Protein AF-A0A397UUV0-F1 (afdb_monomer)

InterPro domains:
  IPR027417 P-loop containing nucleoside triphosphate hydrolase [G3DSA:3.40.50.300] (153-207)
  IPR027417 P-loop containing nucleoside triphosphate hydrolase [SSF52540] (152-207)
  IPR036187 DNA mismatch repair protein MutS, core domain superfamily [SSF48334] (10-138)
  IPR045076 DNA mismatch repair MutS [PTHR11361] (18-207)

Foldseek 3Di:
DDVVVVVVCCVPPVVVVVVVVVVVVVVVVVCVQFWDVVCVVVVHTFGDCVVDPVSVVLVVVLVVLVVVLVVVLVVVCVVVVHDSVDADADDDPDAWAWPDQDPRHTDTDHPVNVVSVVVNVVSVVVSVVVRVVVVVVSVVVVVLQVPDPDHDDDDDDDDPPPDKDWDDQDFDSVVCPDPPDDTRGDTDTCDPPPPVDDDDDDDDVPPPCPPDPCLVVCVVVVPDPVLSVVVVVLVVVLVVVVVPDPPPVPDDPVVNVVVVVVSCVVCVVVLVPPPVNPDD

Solvent-accessible surface area (backbone atoms only — not comparable to full-atom values): 17092 Å² total; per-residue (Å²): 130,62,65,68,60,51,51,50,47,37,64,71,46,49,50,55,51,47,57,52,47,62,60,44,50,60,53,49,53,49,49,68,66,39,46,28,62,77,44,37,78,72,77,39,86,44,66,33,52,89,69,38,72,65,54,38,55,48,48,53,49,47,56,48,43,52,51,50,45,52,50,52,51,51,51,53,19,61,76,67,73,44,65,80,90,52,92,54,72,69,87,79,75,86,81,48,52,77,75,46,80,53,102,78,31,46,44,64,43,43,75,68,52,51,52,47,51,52,52,42,51,54,51,48,53,51,46,53,52,52,52,55,49,52,53,53,51,53,51,52,54,51,52,53,47,70,70,40,97,60,78,79,77,87,78,87,83,60,62,93,92,75,56,60,51,76,40,73,72,36,71,57,83,79,62,61,72,47,97,86,58,87,69,80,58,42,73,47,70,35,36,75,98,77,38,78,72,84,87,87,84,76,60,94,88,68,78,81,65,94,80,76,82,56,57,62,56,40,59,75,68,67,52,57,68,66,60,54,53,54,48,51,53,51,51,54,50,52,52,48,58,57,72,68,48,83,60,68,90,77,52,54,74,67,60,50,50,54,50,50,51,53,56,47,57,73,45,43,65,59,48,74,66,32,82,87,66,59,83,131

Mean predicted aligned error: 16.43 Å

Nearest PDB structures (foldseek):
  8r7e-assembly2_E  TM=4.573E-01  e=3.943E-11  Homo sapiens
  8r7c-assembly2_E  TM=4.596E-01  e=7.224E-11  Homo sapiens
  2o8b-assembly1_A  TM=6.687E-01  e=6.367E-08  Homo sapiens
  3thw-assembly1_A  TM=4.505E-01  e=2.148E-10  Homo sapiens
  2o8c-assembly1_A  TM=6.728E-01  e=1.317E-07  Homo sapiens

Radius of gyration: 31.01 Å; Cα contacts (8 Å, |Δi|>4): 169; chains: 1; bounding box: 64×70×83 Å

Structure (mmCIF, N/CA/C/O backbone):
data_AF-A0A397UUV0-F1
#
_entry.id   AF-A0A397UUV0-F1
#
loop_
_atom_site.group_PDB
_atom_site.id
_atom_site.type_symbol
_atom_site.label_atom_id
_atom_site.label_alt_id
_atom_site.label_comp_id
_atom_site.label_asym_id
_atom_site.label_entity_id
_atom_site.label_seq_id
_atom_site.pdbx_PDB_ins_code
_atom_site.Cartn_x
_atom_site.Cartn_y
_atom_site.Cartn_z
_atom_site.occupancy
_atom_site.B_iso_or_equiv
_atom_site.auth_seq_id
_atom_site.auth_comp_id
_atom_site.auth_asym_id
_atom_site.auth_atom_id
_atom_site.pdbx_PDB_model_num
ATOM 1 N N . MET A 1 1 ? -10.281 35.831 -41.336 1.00 53.25 1 MET A N 1
ATOM 2 C CA . MET A 1 1 ? -9.543 35.985 -40.068 1.00 53.25 1 MET A CA 1
ATOM 3 C C . MET A 1 1 ? -8.290 35.168 -40.285 1.00 53.25 1 MET A C 1
ATOM 5 O O . MET A 1 1 ? -8.436 34.025 -40.682 1.00 53.25 1 MET A O 1
ATOM 9 N N . ASP A 1 2 ? -7.142 35.834 -40.265 1.00 60.47 2 ASP A N 1
ATOM 10 C CA . ASP A 1 2 ? -5.890 35.442 -40.927 1.00 60.47 2 ASP A CA 1
ATOM 11 C C . ASP A 1 2 ? -5.406 34.054 -40.464 1.00 60.47 2 ASP A C 1
ATOM 13 O O . ASP A 1 2 ? -5.103 33.880 -39.283 1.00 60.47 2 ASP A O 1
ATOM 17 N N . ASP A 1 3 ? -5.377 33.065 -41.365 1.00 73.38 3 ASP A N 1
ATOM 18 C CA . ASP A 1 3 ? -4.950 31.690 -41.047 1.00 73.38 3 ASP A CA 1
ATOM 19 C C . ASP A 1 3 ? -3.506 31.669 -40.506 1.00 73.38 3 ASP A C 1
ATOM 21 O O . ASP A 1 3 ? -3.183 30.909 -39.603 1.00 73.38 3 ASP A O 1
ATOM 25 N N . THR A 1 4 ? -2.686 32.637 -40.920 1.00 79.69 4 THR A N 1
ATOM 26 C CA . THR A 1 4 ? -1.330 32.887 -40.409 1.00 79.69 4 THR A CA 1
ATOM 27 C C . THR A 1 4 ? -1.281 33.256 -38.922 1.00 79.69 4 THR A C 1
ATOM 29 O O . THR A 1 4 ? -0.366 32.844 -38.216 1.00 79.69 4 THR A O 1
ATOM 32 N N . LEU A 1 5 ? -2.255 34.020 -38.413 1.00 80.25 5 LEU A N 1
ATOM 33 C CA . LEU A 1 5 ? -2.356 34.363 -36.987 1.00 80.25 5 LEU A CA 1
ATOM 34 C C . LEU A 1 5 ? -2.791 33.155 -36.158 1.00 80.25 5 LEU A C 1
ATOM 36 O O . LEU A 1 5 ? -2.342 33.005 -35.022 1.00 80.25 5 LEU A O 1
ATOM 40 N N . ARG A 1 6 ? -3.656 32.302 -36.718 1.00 81.06 6 ARG A N 1
ATOM 41 C CA . ARG A 1 6 ? -4.044 31.037 -36.088 1.00 81.06 6 ARG A CA 1
ATOM 42 C C . ARG A 1 6 ? -2.836 30.110 -35.976 1.00 81.06 6 ARG A C 1
ATOM 44 O O . ARG A 1 6 ? -2.579 29.642 -34.872 1.00 81.06 6 ARG A O 1
ATOM 51 N N . ASP A 1 7 ? -2.088 29.927 -37.060 1.00 85.19 7 ASP A N 1
ATOM 52 C CA . ASP A 1 7 ? -0.901 29.066 -37.087 1.00 85.19 7 ASP A CA 1
ATOM 53 C C . ASP A 1 7 ? 0.161 29.550 -36.086 1.00 85.19 7 ASP A C 1
ATOM 55 O O . ASP A 1 7 ? 0.712 28.761 -35.319 1.00 85.19 7 ASP A O 1
ATOM 59 N N . LEU A 1 8 ? 0.378 30.869 -35.999 1.00 84.50 8 LEU A N 1
ATOM 60 C CA . LEU A 1 8 ? 1.335 31.457 -35.058 1.00 84.50 8 LEU A CA 1
ATOM 61 C C . LEU A 1 8 ? 0.913 31.271 -33.588 1.00 84.50 8 LEU A C 1
ATOM 63 O O . LEU A 1 8 ? 1.751 31.024 -32.721 1.00 84.50 8 LEU A O 1
ATOM 67 N N . ILE A 1 9 ? -0.386 31.395 -33.287 1.00 86.00 9 ILE A N 1
ATOM 68 C CA . ILE A 1 9 ? -0.923 31.128 -31.943 1.00 86.00 9 ILE A CA 1
ATOM 69 C C . ILE A 1 9 ? -0.825 29.634 -31.619 1.00 86.00 9 ILE A C 1
ATOM 71 O O . ILE A 1 9 ? -0.517 29.274 -30.478 1.00 86.00 9 ILE A O 1
ATOM 75 N N . GLU A 1 10 ? -1.066 28.769 -32.606 1.00 86.94 10 GLU A N 1
ATOM 76 C CA . GLU A 1 10 ? -0.939 27.329 -32.427 1.00 86.94 10 GLU A CA 1
ATOM 77 C C . GLU A 1 10 ? 0.493 26.916 -32.098 1.00 86.94 10 GLU A C 1
ATOM 79 O O . GLU A 1 10 ? 0.721 26.228 -31.103 1.00 86.94 10 GLU A O 1
ATOM 84 N N . GLU A 1 11 ? 1.459 27.405 -32.866 1.00 86.00 11 GLU A N 1
ATOM 85 C CA . GLU A 1 11 ? 2.866 27.060 -32.704 1.00 86.00 11 GLU A CA 1
ATOM 86 C C . GLU A 1 11 ? 3.470 27.635 -31.414 1.00 86.00 11 GLU A C 1
ATOM 88 O O . GLU A 1 11 ? 4.147 26.926 -30.666 1.00 86.00 11 GLU A O 1
ATOM 93 N N . ILE A 1 12 ? 3.210 28.913 -31.113 1.00 85.69 12 ILE A N 1
ATOM 94 C CA . ILE A 1 12 ? 3.849 29.592 -29.976 1.00 85.69 12 ILE A CA 1
ATOM 95 C C . ILE A 1 12 ? 3.209 29.191 -28.643 1.00 85.69 12 ILE A C 1
ATOM 97 O O . ILE A 1 12 ? 3.928 29.069 -27.646 1.00 85.69 12 ILE A O 1
ATOM 101 N N . PHE A 1 13 ? 1.884 29.003 -28.610 1.00 87.69 13 PHE A N 1
ATOM 102 C CA . PHE A 1 13 ? 1.136 28.812 -27.365 1.00 87.69 13 PHE A CA 1
ATOM 103 C C . PHE A 1 13 ? 0.460 27.445 -27.265 1.00 87.69 13 PHE A C 1
ATOM 105 O O . PHE A 1 13 ? 0.714 26.736 -26.292 1.00 87.69 13 PHE A O 1
ATOM 112 N N . LEU A 1 14 ? -0.398 27.055 -28.219 1.00 88.88 14 LEU A N 1
ATOM 113 C CA . LEU A 1 14 ? -1.207 25.835 -28.054 1.00 88.88 14 LEU A CA 1
ATOM 114 C C . LEU A 1 14 ? -0.361 24.567 -28.047 1.00 88.88 14 LEU A C 1
ATOM 116 O O . LEU A 1 14 ? -0.656 23.686 -27.251 1.00 88.88 14 LEU A O 1
ATOM 120 N N . ASN A 1 15 ? 0.673 24.463 -28.880 1.00 88.88 15 ASN A N 1
ATOM 121 C CA . ASN A 1 15 ? 1.526 23.276 -28.909 1.00 88.88 15 ASN A CA 1
ATOM 122 C C . ASN A 1 15 ? 2.279 23.105 -27.586 1.00 88.88 15 ASN A C 1
ATOM 124 O O . ASN A 1 15 ? 2.224 22.032 -26.997 1.00 88.88 15 ASN A O 1
ATOM 128 N N . LYS A 1 16 ? 2.858 24.184 -27.043 1.00 86.69 16 LYS A N 1
ATOM 129 C CA . LYS A 1 16 ? 3.517 24.147 -25.725 1.00 86.69 16 LYS A CA 1
ATOM 130 C C . LYS A 1 16 ? 2.544 23.821 -24.593 1.00 86.69 16 LYS A C 1
ATOM 132 O O . LYS A 1 16 ? 2.871 23.063 -23.687 1.00 86.69 16 LYS A O 1
ATOM 137 N N . LEU A 1 17 ? 1.335 24.386 -24.634 1.00 87.75 17 LEU A N 1
ATOM 138 C CA . LEU A 1 17 ? 0.298 24.086 -23.644 1.00 87.75 17 LEU A CA 1
ATOM 139 C C . LEU A 1 17 ? -0.192 22.640 -23.751 1.00 87.75 17 LEU A C 1
ATOM 141 O O . LEU A 1 17 ? -0.414 22.019 -22.719 1.00 87.75 17 LEU A O 1
ATOM 145 N N . LYS A 1 18 ? -0.338 22.101 -24.967 1.00 87.06 18 LYS A N 1
ATOM 146 C CA . LYS A 1 18 ? -0.700 20.696 -25.200 1.00 87.06 18 LYS A CA 1
ATOM 147 C C . LYS A 1 18 ? 0.388 19.759 -24.690 1.00 87.06 18 LYS A C 1
ATOM 149 O O . LYS A 1 18 ? 0.063 18.855 -23.939 1.00 87.06 18 LYS A O 1
ATOM 154 N N . GLU A 1 19 ? 1.658 20.028 -24.988 1.00 83.19 19 GLU A N 1
ATOM 155 C CA . GLU A 1 19 ? 2.780 19.232 -24.468 1.00 83.19 19 GLU A CA 1
ATOM 156 C C . GLU A 1 19 ? 2.788 19.183 -22.934 1.00 83.19 19 GLU A C 1
ATOM 158 O O . GLU A 1 19 ? 2.911 18.109 -22.345 1.00 83.19 19 GLU A O 1
ATOM 163 N N . HIS A 1 20 ? 2.602 20.325 -22.265 1.00 82.62 20 HIS A N 1
ATOM 164 C CA . HIS A 1 20 ? 2.497 20.354 -20.805 1.00 82.62 20 HIS A CA 1
ATOM 165 C C . HIS A 1 20 ? 1.221 19.683 -20.284 1.00 82.62 20 HIS A C 1
ATOM 167 O O . HIS A 1 20 ? 1.258 19.023 -19.248 1.00 82.62 20 HIS A O 1
ATOM 173 N N . ASN A 1 21 ? 0.096 19.820 -20.987 1.00 84.88 21 ASN A N 1
ATOM 174 C CA . ASN A 1 21 ? -1.151 19.159 -20.616 1.00 84.88 21 ASN A CA 1
ATOM 175 C C . ASN A 1 21 ? -1.032 17.631 -20.719 1.00 84.88 21 ASN A C 1
ATOM 177 O O . ASN A 1 21 ? -1.476 16.928 -19.819 1.00 84.88 21 ASN A O 1
ATOM 181 N N . ASP A 1 22 ? -0.371 17.122 -21.756 1.00 81.00 22 ASP A N 1
ATOM 182 C CA . ASP A 1 22 ? -0.136 15.688 -21.945 1.00 81.00 22 ASP A CA 1
ATOM 183 C C . ASP A 1 22 ? 0.763 15.113 -20.836 1.00 81.00 22 ASP A C 1
ATOM 185 O O . ASP A 1 22 ? 0.564 13.986 -20.378 1.00 81.00 22 ASP A O 1
ATOM 189 N N . GLN A 1 23 ? 1.731 15.900 -20.351 1.00 74.62 23 GLN A N 1
ATOM 190 C CA . GLN A 1 23 ? 2.541 15.543 -19.181 1.00 74.62 23 GLN A CA 1
ATOM 191 C C . GLN A 1 23 ? 1.708 15.519 -17.890 1.00 74.62 23 GLN A C 1
ATOM 193 O O . GLN A 1 23 ? 1.883 14.627 -17.057 1.00 74.62 23 GLN A O 1
ATOM 198 N N . LEU A 1 24 ? 0.790 16.476 -17.728 1.00 79.81 24 LEU A N 1
ATOM 199 C CA . LEU A 1 24 ? -0.083 16.574 -16.558 1.00 79.81 24 LEU A CA 1
ATOM 200 C C . LEU A 1 24 ? -1.175 15.505 -16.530 1.00 79.81 24 LEU A C 1
ATOM 202 O O . LEU A 1 24 ? -1.580 15.111 -15.441 1.00 79.81 24 LEU A O 1
ATOM 206 N N . GLU A 1 25 ? -1.630 15.002 -17.678 1.00 81.25 25 GLU A N 1
ATOM 207 C CA . GLU A 1 25 ? -2.687 13.985 -17.715 1.00 81.25 25 GLU A CA 1
ATOM 208 C C . GLU A 1 25 ? -2.238 12.692 -17.015 1.00 81.25 25 GLU A C 1
ATOM 210 O O . GLU A 1 25 ? -2.971 12.145 -16.195 1.00 81.25 25 GLU A O 1
ATOM 215 N N . LYS A 1 26 ? -0.983 12.265 -17.217 1.00 75.19 26 LYS A N 1
ATOM 216 C CA . LYS A 1 26 ? -0.408 11.111 -16.497 1.00 75.19 26 LYS A CA 1
ATOM 217 C C . LYS A 1 26 ? -0.313 11.353 -14.991 1.00 75.19 26 LYS A C 1
ATOM 219 O O . LYS A 1 26 ? -0.547 10.447 -14.195 1.00 75.19 26 LYS A O 1
ATOM 224 N N . PHE A 1 27 ? 0.045 12.574 -14.593 1.00 75.50 27 PHE A N 1
ATOM 225 C CA . PHE A 1 27 ? 0.095 12.951 -13.181 1.00 75.50 27 PHE A CA 1
ATOM 226 C C . PHE A 1 27 ? -1.304 12.955 -12.556 1.00 75.50 27 PHE A C 1
ATOM 228 O O . PHE A 1 27 ? -1.487 12.473 -11.441 1.00 75.50 27 PHE A O 1
ATOM 235 N N . LYS A 1 28 ? -2.306 13.442 -13.289 1.00 82.62 28 LYS A N 1
ATOM 236 C CA . LYS A 1 28 ? -3.707 13.410 -12.876 1.00 82.62 28 LYS A CA 1
ATOM 237 C C . LYS A 1 28 ? -4.199 11.974 -12.692 1.00 82.62 28 LYS A C 1
ATOM 239 O O . LYS A 1 28 ? -4.750 11.681 -11.638 1.00 82.62 28 LYS A O 1
ATOM 244 N N . GLU A 1 29 ? -3.947 11.078 -13.647 1.00 82.50 29 GLU A N 1
ATOM 245 C CA . GLU A 1 29 ? -4.299 9.654 -13.516 1.00 82.50 29 GLU A CA 1
ATOM 246 C C . GLU A 1 29 ? -3.641 9.008 -12.286 1.00 82.50 29 GLU A C 1
ATOM 248 O O . GLU A 1 29 ? -4.282 8.247 -11.557 1.00 82.50 29 GLU A O 1
ATOM 253 N N . LEU A 1 30 ? -2.373 9.335 -12.012 1.00 79.75 30 LEU A N 1
ATOM 254 C CA . LEU A 1 30 ? -1.684 8.875 -10.808 1.00 79.75 30 LEU A CA 1
ATOM 255 C C . LEU A 1 30 ? -2.416 9.356 -9.548 1.00 79.75 30 LEU A C 1
ATOM 257 O O . LEU A 1 30 ? -2.813 8.534 -8.732 1.00 79.75 30 LEU A O 1
ATOM 261 N N . VAL A 1 31 ? -2.672 10.659 -9.417 1.00 83.12 31 VAL A N 1
ATOM 262 C CA . VAL A 1 31 ? -3.371 11.223 -8.248 1.00 83.12 31 VAL A CA 1
ATOM 263 C C . VAL A 1 31 ? -4.768 10.620 -8.086 1.00 83.12 31 VAL A C 1
ATOM 265 O O . VAL A 1 31 ? -5.160 10.263 -6.977 1.00 83.12 31 VAL A O 1
ATOM 268 N N . GLU A 1 32 ? -5.516 10.454 -9.177 1.00 85.75 32 GLU A N 1
ATOM 269 C CA . GLU A 1 32 ? -6.866 9.888 -9.138 1.00 85.75 32 GLU A CA 1
ATOM 270 C C . GLU A 1 32 ? -6.890 8.413 -8.727 1.00 85.75 32 GLU A C 1
ATOM 272 O O . GLU A 1 32 ? -7.875 7.941 -8.150 1.00 85.75 32 GLU A O 1
ATOM 277 N N . THR A 1 33 ? -5.823 7.667 -9.005 1.00 83.75 33 THR A N 1
ATOM 278 C CA . THR A 1 33 ? -5.720 6.250 -8.638 1.00 83.75 33 THR A CA 1
ATOM 279 C C . THR A 1 33 ? -5.149 6.033 -7.241 1.00 83.75 33 THR A C 1
ATOM 281 O O . THR A 1 33 ? -5.496 5.027 -6.625 1.00 83.75 33 THR A O 1
ATOM 284 N N . THR A 1 34 ? -4.351 6.964 -6.712 1.00 85.62 34 THR A N 1
ATOM 285 C CA . THR A 1 34 ? -3.673 6.806 -5.416 1.00 85.62 34 THR A CA 1
ATOM 286 C C . THR A 1 34 ? -4.349 7.544 -4.264 1.00 85.62 34 THR A C 1
ATOM 288 O O . THR A 1 34 ? -4.392 7.005 -3.162 1.00 85.62 34 THR A O 1
ATOM 291 N N . VAL A 1 35 ? -4.921 8.732 -4.484 1.00 87.12 35 VAL A N 1
ATOM 292 C CA . VAL A 1 35 ? -5.435 9.597 -3.406 1.00 87.12 35 VAL A CA 1
ATOM 293 C C . VAL A 1 35 ? -6.911 9.336 -3.111 1.00 87.12 35 VAL A C 1
ATOM 295 O O . VAL A 1 35 ? -7.744 9.247 -4.014 1.00 87.12 35 VAL A O 1
ATOM 298 N N . ASP A 1 36 ? -7.255 9.254 -1.827 1.00 90.00 36 ASP A N 1
ATOM 299 C CA . ASP A 1 36 ? -8.641 9.195 -1.368 1.00 90.00 36 ASP A CA 1
ATOM 300 C C . ASP A 1 36 ? -9.266 10.602 -1.332 1.00 90.00 36 ASP A C 1
ATOM 302 O O . ASP A 1 36 ? -9.033 11.399 -0.417 1.00 90.00 36 ASP A O 1
ATOM 306 N N . PHE A 1 37 ? -10.073 10.921 -2.347 1.00 8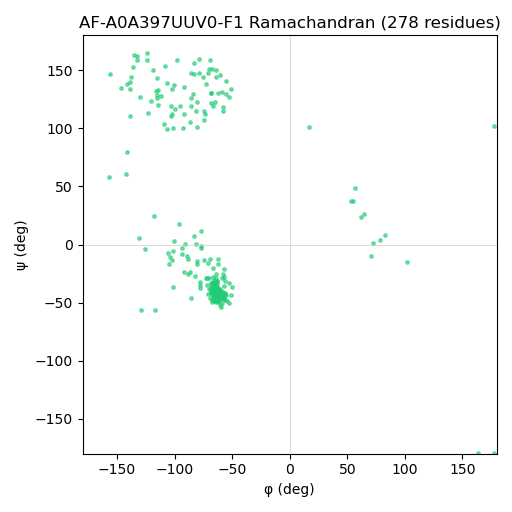8.31 37 PHE A N 1
ATOM 307 C CA . PHE A 1 37 ? -10.761 12.210 -2.426 1.00 88.31 37 PHE A CA 1
ATOM 308 C C . PHE A 1 37 ? -11.882 12.369 -1.391 1.00 88.31 37 PHE A C 1
ATOM 310 O O . PHE A 1 37 ? -12.127 13.494 -0.959 1.00 88.31 37 PHE A O 1
ATOM 317 N N . GLU A 1 38 ? -12.530 11.284 -0.950 1.00 88.69 38 GLU A N 1
ATOM 318 C CA . GLU A 1 38 ? -13.582 11.360 0.076 1.00 88.69 38 GLU A CA 1
ATOM 319 C C . GLU A 1 38 ? -12.980 11.771 1.425 1.00 88.69 38 GLU A C 1
ATOM 321 O O . GLU A 1 38 ? -13.528 12.610 2.150 1.00 88.69 38 GLU A O 1
ATOM 326 N N . ALA A 1 39 ? -11.802 11.233 1.747 1.00 84.56 39 ALA A N 1
ATOM 327 C CA . ALA A 1 39 ? -11.033 11.661 2.909 1.00 84.56 39 ALA A CA 1
ATOM 328 C C . ALA A 1 39 ? -10.519 13.108 2.755 1.00 84.56 39 ALA A C 1
ATOM 330 O O . ALA A 1 39 ? -10.583 13.898 3.708 1.00 84.56 39 ALA A O 1
ATOM 331 N N . ALA A 1 40 ? -10.072 13.492 1.553 1.00 84.94 40 ALA A N 1
ATOM 332 C CA . ALA A 1 40 ? -9.521 14.821 1.286 1.00 84.94 40 ALA A CA 1
ATOM 333 C C . ALA A 1 40 ? -10.549 15.952 1.479 1.00 84.94 40 ALA A C 1
ATOM 335 O O . ALA A 1 40 ? -10.190 17.015 1.995 1.00 84.94 40 ALA A O 1
ATOM 336 N N . GLU A 1 41 ? -11.829 15.723 1.156 1.00 85.31 41 GLU A N 1
ATOM 337 C CA . GLU A 1 41 ? -12.926 16.669 1.440 1.00 85.31 41 GLU A CA 1
ATOM 338 C C . GLU A 1 41 ? -13.033 17.018 2.932 1.00 85.31 41 GLU A C 1
ATOM 340 O O . GLU A 1 41 ? -13.436 18.123 3.301 1.00 85.31 41 GLU A O 1
ATOM 345 N N . HIS A 1 42 ? -12.603 16.102 3.799 1.00 85.31 42 HIS A N 1
ATOM 346 C CA . HIS A 1 42 ? -12.580 16.269 5.246 1.00 85.31 42 HIS A CA 1
ATOM 347 C C . HIS A 1 42 ? -11.211 16.739 5.769 1.00 85.31 42 HIS A C 1
ATOM 349 O O . HIS A 1 42 ? -10.944 16.615 6.964 1.00 85.31 42 HIS A O 1
ATOM 355 N N . HIS A 1 43 ? -10.336 17.272 4.907 1.00 80.12 43 HIS A N 1
ATOM 356 C CA . HIS A 1 43 ? -8.949 17.659 5.213 1.00 80.12 43 HIS A CA 1
ATOM 357 C C . HIS A 1 43 ? -8.036 16.503 5.661 1.00 80.12 43 HIS A C 1
ATOM 359 O O . HIS A 1 43 ? -7.029 16.741 6.329 1.00 80.12 43 HIS A O 1
ATOM 365 N N . HIS A 1 44 ? -8.365 15.263 5.292 1.00 78.44 44 HIS A N 1
ATOM 366 C CA . HIS A 1 44 ? -7.530 14.090 5.549 1.00 78.44 44 HIS A CA 1
ATOM 367 C C . HIS A 1 44 ? -6.945 13.599 4.222 1.00 78.44 44 HIS A C 1
ATOM 369 O O . HIS A 1 44 ? -7.638 12.996 3.414 1.00 78.44 44 HIS A O 1
ATOM 375 N N . TYR A 1 45 ? -5.667 13.878 3.976 1.00 83.62 45 TYR A N 1
ATOM 376 C CA . TYR A 1 45 ? -4.996 13.482 2.737 1.00 83.62 45 TYR A CA 1
ATOM 377 C C . TYR A 1 45 ? -4.314 12.131 2.938 1.00 83.62 45 TYR A C 1
ATOM 379 O O . TYR A 1 45 ? -3.245 12.066 3.541 1.00 83.62 45 TYR A O 1
ATOM 387 N N . VAL A 1 46 ? -4.954 11.061 2.468 1.00 87.19 46 VAL A N 1
ATOM 388 C CA . VAL A 1 46 ? -4.472 9.679 2.611 1.00 87.19 46 VAL A CA 1
ATOM 389 C C . VAL A 1 46 ? -4.558 8.935 1.282 1.00 87.19 46 VAL A C 1
ATOM 391 O O . VAL A 1 46 ? -5.314 9.319 0.384 1.00 87.19 46 VAL A O 1
ATOM 394 N N . LEU A 1 47 ? -3.776 7.866 1.157 1.00 89.75 47 LEU A N 1
ATOM 395 C CA . LEU A 1 47 ? -3.876 6.936 0.041 1.00 89.75 47 LEU A CA 1
ATOM 396 C C . LEU A 1 47 ? -5.155 6.106 0.153 1.00 89.75 47 LEU A C 1
ATOM 398 O O . LEU A 1 47 ? -5.581 5.747 1.257 1.00 89.75 47 LEU A O 1
ATOM 402 N N . LYS A 1 48 ? -5.722 5.747 -1.001 1.00 90.19 48 LYS A N 1
ATOM 403 C CA . LYS A 1 48 ? -6.842 4.807 -1.092 1.00 90.19 48 LYS A CA 1
ATOM 404 C C . LYS A 1 48 ? -6.480 3.490 -0.419 1.00 90.19 48 LYS A C 1
ATOM 406 O O . LYS A 1 48 ? -5.385 2.967 -0.588 1.00 90.19 48 LYS A O 1
ATOM 411 N N . VAL A 1 49 ? -7.442 2.902 0.281 1.00 86.75 49 VAL A N 1
ATOM 412 C CA . VAL A 1 49 ? -7.245 1.623 0.982 1.00 86.75 49 VAL A CA 1
ATOM 413 C C . VAL A 1 49 ? -6.952 0.477 0.002 1.00 86.75 49 VAL A C 1
ATOM 415 O O . VAL A 1 49 ? -6.175 -0.413 0.320 1.00 86.75 49 VAL A O 1
ATOM 418 N N . ASP A 1 50 ? -7.511 0.529 -1.211 1.00 85.00 50 ASP A N 1
ATOM 419 C CA . ASP A 1 50 ? -7.257 -0.457 -2.274 1.00 85.00 50 ASP A CA 1
ATOM 420 C C . ASP A 1 50 ? -5.906 -0.267 -2.984 1.00 85.00 50 ASP A C 1
ATOM 422 O O . ASP A 1 50 ? -5.568 -1.031 -3.886 1.00 85.00 50 ASP A O 1
ATOM 426 N N . PHE A 1 51 ? -5.132 0.756 -2.610 1.00 85.06 51 PHE A N 1
ATOM 427 C CA . PHE A 1 51 ? -3.809 0.983 -3.183 1.00 85.06 51 PHE A CA 1
ATOM 428 C C . PHE A 1 51 ? -2.810 -0.106 -2.771 1.00 85.06 51 PHE A C 1
ATOM 430 O O . PHE A 1 51 ? -1.922 -0.458 -3.545 1.00 85.06 51 PHE A O 1
ATOM 437 N N . ASN A 1 52 ? -2.955 -0.645 -1.557 1.00 87.62 52 ASN A N 1
ATOM 438 C CA . ASN A 1 52 ? -2.032 -1.619 -0.993 1.00 87.62 52 ASN A CA 1
ATOM 439 C C . ASN A 1 52 ? -2.772 -2.618 -0.082 1.00 87.62 52 ASN A C 1
ATOM 441 O O . ASN A 1 52 ? -3.578 -2.229 0.765 1.00 87.62 52 ASN A O 1
ATOM 445 N N . ASP A 1 53 ? -2.470 -3.910 -0.232 1.00 89.19 53 ASP A N 1
ATOM 446 C CA . ASP A 1 53 ? -3.139 -4.980 0.520 1.00 89.19 53 ASP A CA 1
ATOM 447 C C . ASP A 1 53 ? -2.894 -4.901 2.038 1.00 89.19 53 ASP A C 1
ATOM 449 O O . ASP A 1 53 ? -3.784 -5.223 2.826 1.00 89.19 53 ASP A O 1
ATOM 453 N N . GLU A 1 54 ? -1.723 -4.434 2.476 1.00 91.19 54 GLU A N 1
ATOM 454 C CA . GLU A 1 54 ? -1.407 -4.235 3.895 1.00 91.19 54 GLU A CA 1
ATOM 455 C C . GLU A 1 54 ? -2.281 -3.131 4.502 1.00 91.19 54 GLU A C 1
ATOM 457 O O . GLU A 1 54 ? -2.900 -3.342 5.548 1.00 91.19 54 GLU A O 1
ATOM 462 N N . LEU A 1 55 ? -2.431 -1.995 3.806 1.00 91.19 55 LEU A N 1
ATOM 463 C CA . LEU A 1 55 ? -3.338 -0.917 4.224 1.00 91.19 55 LEU A CA 1
ATOM 464 C C . LEU A 1 55 ? -4.770 -1.424 4.387 1.00 91.19 55 LEU A C 1
ATOM 466 O O . LEU A 1 55 ? -5.445 -1.083 5.361 1.00 91.19 55 LEU A O 1
ATOM 470 N N . LYS A 1 56 ? -5.224 -2.269 3.460 1.00 92.50 56 LYS A N 1
ATOM 471 C CA . LYS A 1 56 ? -6.547 -2.890 3.517 1.00 92.50 56 LYS A CA 1
ATOM 472 C C . LYS A 1 56 ? -6.720 -3.775 4.743 1.00 92.50 56 LYS A C 1
ATOM 474 O O . LYS A 1 56 ? -7.704 -3.623 5.468 1.00 92.50 56 LYS A O 1
ATOM 479 N N . VAL A 1 57 ? -5.750 -4.640 5.025 1.00 94.00 57 VAL A N 1
ATOM 480 C CA . VAL A 1 57 ? -5.779 -5.517 6.205 1.00 94.00 57 VAL A CA 1
ATOM 481 C C . VAL A 1 57 ? -5.804 -4.702 7.501 1.00 94.00 57 VAL A C 1
ATOM 483 O O . VAL A 1 57 ? -6.614 -4.983 8.390 1.00 94.00 57 VAL A O 1
ATOM 486 N N . ILE A 1 58 ? -4.959 -3.674 7.619 1.00 93.69 58 ILE A N 1
ATOM 487 C CA . ILE A 1 58 ? -4.917 -2.818 8.813 1.00 93.69 58 ILE A CA 1
ATOM 488 C C . ILE A 1 58 ? -6.236 -2.045 8.958 1.00 93.69 58 ILE A C 1
ATOM 490 O O . ILE A 1 58 ? -6.813 -1.993 10.047 1.00 93.69 58 ILE A O 1
ATOM 494 N N . LYS A 1 59 ? -6.782 -1.508 7.861 1.00 92.31 59 LYS A N 1
ATOM 495 C CA . LYS A 1 59 ? -8.063 -0.794 7.876 1.00 92.31 59 LYS A CA 1
ATOM 496 C C . LYS A 1 59 ? -9.215 -1.684 8.343 1.00 92.31 59 LYS A C 1
ATOM 498 O O . LYS A 1 59 ? -10.008 -1.272 9.192 1.00 92.31 59 LYS A O 1
ATOM 503 N N . GLU A 1 60 ? -9.282 -2.922 7.859 1.00 94.88 60 GLU A N 1
ATOM 504 C CA . GLU A 1 60 ? -10.290 -3.893 8.292 1.00 94.88 60 GLU A CA 1
ATOM 505 C C . GLU A 1 60 ? -10.191 -4.205 9.793 1.00 94.88 60 GLU A C 1
ATOM 507 O O . GLU A 1 60 ? -11.223 -4.310 10.474 1.00 94.88 60 GLU A O 1
ATOM 512 N N . LYS A 1 61 ? -8.967 -4.315 10.333 1.00 94.69 61 LYS A N 1
ATOM 513 C CA 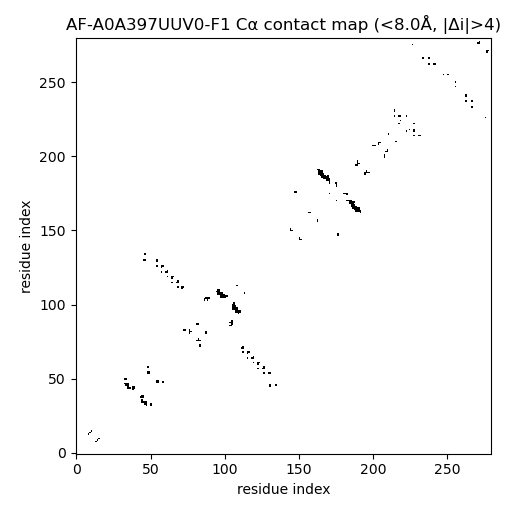. LYS A 1 61 ? -8.744 -4.455 11.779 1.00 94.69 61 LYS A CA 1
ATOM 514 C C . LYS A 1 61 ? -9.229 -3.226 12.541 1.00 94.69 61 LYS A C 1
ATOM 516 O O . LYS A 1 61 ? -9.981 -3.389 13.500 1.00 94.69 61 LYS A O 1
ATOM 521 N N . LEU A 1 62 ? -8.875 -2.016 12.107 1.00 93.31 62 LEU A N 1
ATOM 522 C CA . LEU A 1 62 ? -9.320 -0.769 12.740 1.00 93.31 62 LEU A CA 1
ATOM 523 C C . LEU A 1 62 ? -10.850 -0.686 12.798 1.00 93.31 62 LEU A C 1
ATOM 525 O O . LEU A 1 62 ? -11.428 -0.460 13.865 1.00 93.31 62 LEU A O 1
ATOM 529 N N . ASP A 1 63 ? -11.525 -0.965 11.682 1.00 94.06 63 ASP A N 1
ATOM 530 C CA . ASP A 1 63 ? -12.987 -0.946 11.599 1.00 94.06 63 ASP A CA 1
ATOM 531 C C . ASP A 1 63 ? -13.629 -2.050 12.452 1.00 94.06 63 ASP A C 1
ATOM 533 O O . ASP A 1 63 ? -14.728 -1.891 13.001 1.00 94.06 63 ASP A O 1
ATOM 537 N N . LYS A 1 64 ? -12.970 -3.204 12.590 1.00 95.69 64 LYS A N 1
ATOM 538 C CA . LYS A 1 64 ? -13.390 -4.255 13.523 1.00 95.69 64 LYS A CA 1
ATOM 539 C C . LYS A 1 64 ? -13.263 -3.783 14.974 1.00 95.69 64 LYS A C 1
ATOM 541 O O . LYS A 1 64 ? -14.242 -3.896 15.715 1.00 95.69 64 LYS A O 1
ATOM 546 N N . THR A 1 65 ? -12.132 -3.202 15.362 1.00 92.50 65 THR A N 1
ATOM 547 C CA . THR A 1 65 ? -11.887 -2.712 16.725 1.00 92.50 65 THR A CA 1
ATOM 548 C C . THR A 1 65 ? -12.868 -1.602 17.099 1.00 92.50 65 THR A C 1
ATOM 550 O O . THR A 1 65 ? -13.493 -1.673 18.158 1.00 92.50 65 THR A O 1
ATOM 553 N N . ILE A 1 66 ? -13.144 -0.652 16.196 1.00 91.00 66 ILE A N 1
ATOM 554 C CA . ILE A 1 66 ? -14.179 0.380 16.391 1.00 91.00 66 ILE A CA 1
ATOM 555 C C . ILE A 1 66 ? -15.559 -0.254 16.626 1.00 91.00 66 ILE A C 1
ATOM 557 O O . ILE A 1 66 ? -16.304 0.158 17.523 1.00 91.00 66 ILE A O 1
ATOM 561 N N . ARG A 1 67 ? -15.932 -1.274 15.841 1.00 94.75 67 ARG A N 1
ATOM 562 C CA . ARG A 1 67 ? -17.207 -1.990 16.028 1.00 94.75 67 ARG A CA 1
ATOM 563 C C . ARG A 1 67 ? -17.277 -2.679 17.390 1.00 94.75 67 ARG A C 1
ATOM 565 O O . ARG A 1 67 ? -18.333 -2.648 18.023 1.00 94.75 67 ARG A O 1
ATOM 572 N N . GLU A 1 68 ? -16.190 -3.286 17.852 1.00 93.75 68 GLU A N 1
ATOM 573 C CA . GLU A 1 68 ? -16.117 -3.916 19.175 1.00 93.75 68 GLU A CA 1
ATOM 574 C C . GLU A 1 68 ? -16.192 -2.890 20.312 1.00 93.75 68 GLU A C 1
ATOM 576 O O . GLU A 1 68 ? -16.969 -3.081 21.251 1.00 93.75 68 GLU A O 1
ATOM 581 N N . MET A 1 69 ? -15.495 -1.757 20.190 1.00 88.19 69 MET A N 1
ATOM 582 C CA . MET A 1 69 ? -15.571 -0.649 21.148 1.00 88.19 69 MET A CA 1
ATOM 583 C C . MET A 1 69 ? -16.997 -0.104 21.266 1.00 88.19 69 MET A C 1
ATOM 585 O O . MET A 1 69 ? -17.511 0.073 22.372 1.00 88.19 69 MET A O 1
ATOM 589 N N . ASN A 1 70 ? -17.677 0.100 20.135 1.00 89.31 70 ASN A N 1
ATOM 590 C CA . ASN A 1 70 ? -19.065 0.561 20.112 1.00 89.31 70 ASN A CA 1
ATOM 591 C C . ASN A 1 70 ? -20.032 -0.456 20.738 1.00 89.31 70 ASN A C 1
ATOM 593 O O . ASN A 1 70 ? -20.960 -0.064 21.451 1.00 89.31 70 ASN A O 1
ATOM 597 N N . LYS A 1 71 ? -19.818 -1.760 20.518 1.00 91.00 71 LYS A N 1
ATOM 598 C CA . LYS A 1 71 ? -20.604 -2.825 21.167 1.00 91.00 71 LYS A CA 1
ATOM 599 C C . LYS A 1 71 ? -20.416 -2.819 22.682 1.00 91.00 71 LYS A C 1
ATOM 601 O O . LYS A 1 71 ? -21.410 -2.873 23.408 1.00 91.00 71 LYS A O 1
ATOM 606 N N . GLU A 1 72 ? -19.174 -2.718 23.153 1.00 87.62 72 GLU A N 1
ATOM 607 C CA . GLU A 1 72 ? -18.861 -2.627 24.582 1.00 87.62 72 GLU A CA 1
ATOM 608 C C . GLU A 1 72 ? -19.519 -1.385 25.197 1.00 87.62 72 GLU A C 1
ATOM 610 O O . GLU A 1 72 ? -20.216 -1.483 26.207 1.00 87.62 72 GLU A O 1
ATOM 615 N N . HIS A 1 73 ? -19.402 -0.232 24.532 1.00 84.38 73 HIS A N 1
ATOM 616 C CA . HIS A 1 73 ? -20.025 1.017 24.965 1.00 84.38 73 HIS A CA 1
ATOM 617 C C . HIS A 1 73 ? -21.551 0.891 25.109 1.00 84.38 73 HIS A C 1
ATOM 619 O O . HIS A 1 73 ? -22.119 1.257 26.141 1.00 84.38 73 HIS A O 1
ATOM 625 N N . GLN A 1 74 ? -22.225 0.302 24.116 1.00 87.38 74 GLN A N 1
ATOM 626 C CA . GLN A 1 74 ? -23.670 0.062 24.166 1.00 87.38 74 GLN A CA 1
ATOM 627 C C . GLN A 1 74 ? -24.066 -0.938 25.257 1.00 87.38 74 GLN A C 1
ATOM 629 O O . GLN A 1 74 ? -25.070 -0.734 25.945 1.00 87.38 74 GLN A O 1
ATOM 634 N N . MET A 1 75 ? -23.298 -2.016 25.439 1.00 86.81 75 MET A N 1
ATOM 635 C CA . MET A 1 75 ? -23.559 -3.009 26.480 1.00 86.81 75 MET A CA 1
ATOM 636 C C . MET A 1 75 ? -23.447 -2.386 27.875 1.00 86.81 75 MET A C 1
ATOM 638 O O . MET A 1 75 ? -24.319 -2.613 28.717 1.00 86.81 75 MET A O 1
ATOM 642 N N . VAL A 1 76 ? -22.396 -1.602 28.120 1.00 84.19 76 VAL A N 1
ATOM 643 C CA . VAL A 1 76 ? -22.178 -0.911 29.395 1.00 84.19 76 VAL A CA 1
ATOM 644 C C . VAL A 1 76 ? -23.296 0.099 29.646 1.00 84.19 76 VAL A C 1
ATOM 646 O O . VAL A 1 76 ? -23.878 0.091 30.728 1.00 84.19 76 VAL A O 1
ATOM 649 N N . GLY A 1 77 ? -23.682 0.882 28.633 1.00 83.19 77 GLY A N 1
ATOM 650 C CA . GLY A 1 77 ? -24.830 1.788 28.722 1.00 83.19 77 GLY A CA 1
ATOM 651 C C . GLY A 1 77 ? -26.118 1.072 29.138 1.00 83.19 77 GLY A C 1
ATOM 652 O O . GLY A 1 77 ? -26.759 1.469 30.110 1.00 83.19 77 GLY A O 1
ATOM 653 N N . ARG A 1 78 ? -26.449 -0.057 28.492 1.00 85.50 78 ARG A N 1
ATOM 654 C CA . ARG A 1 78 ? -27.629 -0.873 28.844 1.00 85.50 78 ARG A CA 1
ATOM 655 C C . ARG A 1 78 ? -27.561 -1.432 30.265 1.00 85.50 78 ARG A C 1
ATOM 657 O O . ARG A 1 78 ? -28.552 -1.356 30.983 1.00 85.50 78 ARG A O 1
ATOM 664 N N . LYS A 1 79 ? -26.412 -1.974 30.685 1.00 84.69 79 LYS A N 1
ATOM 665 C CA . LYS A 1 79 ? -26.230 -2.548 32.034 1.00 84.69 79 LYS A CA 1
ATOM 666 C C . LYS A 1 79 ? -26.386 -1.511 33.143 1.00 84.69 79 LYS A C 1
ATOM 668 O O . LYS A 1 79 ? -26.827 -1.856 34.234 1.00 84.69 79 LYS A O 1
ATOM 673 N N . LEU A 1 80 ? -26.021 -0.264 32.867 1.00 80.69 80 LEU A N 1
ATOM 674 C CA . LEU A 1 80 ? -26.108 0.836 33.824 1.00 80.69 80 LEU A CA 1
ATOM 675 C C . LEU A 1 80 ? -27.422 1.623 33.720 1.00 80.69 80 LEU A C 1
ATOM 677 O O . LEU A 1 80 ? -27.630 2.543 34.505 1.00 80.69 80 LEU A O 1
ATOM 681 N N . GLY A 1 81 ? -28.295 1.289 32.763 1.00 79.50 81 GLY A N 1
ATOM 682 C CA . GLY A 1 81 ? -29.514 2.054 32.488 1.00 79.50 81 GLY A CA 1
ATOM 683 C C . GLY A 1 81 ? -29.234 3.475 31.993 1.00 79.50 81 GLY A C 1
ATOM 684 O O . GLY A 1 81 ? -30.046 4.373 32.203 1.00 79.50 81 GLY A O 1
ATOM 685 N N . LEU A 1 82 ? -28.074 3.694 31.371 1.00 76.19 82 LEU A N 1
ATOM 686 C CA . LEU A 1 82 ? -27.623 5.002 30.925 1.00 76.19 82 LEU A CA 1
ATOM 687 C C . LEU A 1 82 ? -27.860 5.181 29.420 1.00 76.19 82 LEU A C 1
ATOM 689 O O . LEU A 1 82 ? -27.580 4.291 28.615 1.00 76.19 82 LEU A O 1
ATOM 693 N N . ASP A 1 83 ? -28.338 6.364 29.037 1.00 74.75 83 ASP A N 1
ATOM 694 C CA . ASP A 1 83 ? -28.472 6.759 27.635 1.00 74.75 83 ASP A CA 1
ATOM 695 C C . ASP A 1 83 ? -27.093 7.095 27.055 1.00 74.75 83 ASP A C 1
ATOM 697 O O . ASP A 1 83 ? -26.519 8.142 27.354 1.00 74.75 83 ASP A O 1
ATOM 701 N N . THR A 1 84 ? -26.570 6.213 26.203 1.00 70.75 84 THR A N 1
ATOM 702 C CA . THR A 1 84 ? -25.247 6.341 25.567 1.00 70.75 84 THR A CA 1
ATOM 703 C C . THR A 1 84 ? -25.114 7.564 24.659 1.00 70.75 84 THR A C 1
ATOM 705 O O . THR A 1 84 ? -24.008 7.893 24.246 1.00 70.75 84 THR A O 1
ATOM 708 N N . LYS A 1 85 ? -26.218 8.247 24.322 1.00 68.19 85 LYS A N 1
ATOM 709 C CA . LYS A 1 85 ? -26.199 9.483 23.525 1.00 68.19 85 LYS A CA 1
ATOM 710 C C . LYS A 1 85 ? -26.162 10.758 24.372 1.00 68.19 85 LYS A C 1
ATOM 712 O O . LYS A 1 85 ? -26.014 11.844 23.816 1.00 68.19 85 LYS A O 1
ATOM 717 N N . LYS A 1 86 ? -26.310 10.664 25.697 1.00 62.25 86 LYS A N 1
ATOM 718 C CA . LYS A 1 86 ? -26.307 11.819 26.610 1.00 62.25 86 LYS A CA 1
ATOM 719 C C . LYS A 1 86 ? -25.023 11.856 27.436 1.00 62.25 86 LYS A C 1
ATOM 721 O O . LYS A 1 86 ? -24.402 10.830 27.690 1.00 62.25 86 LYS A O 1
ATOM 726 N N . LYS A 1 87 ? -24.620 13.050 27.889 1.00 53.75 87 LYS A N 1
ATOM 727 C CA . LYS A 1 87 ? -23.584 13.185 28.927 1.00 53.75 87 LYS A CA 1
ATOM 728 C C . LYS A 1 87 ? -24.148 12.650 30.241 1.00 53.75 87 LYS A C 1
ATOM 730 O O . LYS A 1 87 ? -25.178 13.134 30.704 1.00 53.75 87 LYS A O 1
ATOM 735 N N . LEU A 1 88 ? -23.488 11.651 30.816 1.00 51.81 88 LEU A N 1
ATOM 736 C CA . LEU A 1 88 ? -23.972 10.936 31.994 1.00 51.81 88 LEU A CA 1
ATOM 737 C C . LEU A 1 88 ? -23.171 11.336 33.233 1.00 51.81 88 LEU A C 1
ATOM 739 O O . LEU A 1 88 ? -21.949 11.482 33.187 1.00 51.81 88 LEU A O 1
ATOM 743 N N . HIS A 1 89 ? -23.880 11.500 34.346 1.00 51.59 89 HIS A N 1
ATOM 744 C CA . HIS A 1 89 ? -23.300 11.662 35.674 1.00 51.59 89 HIS A CA 1
ATOM 745 C C . HIS A 1 89 ? -23.277 10.280 36.333 1.00 51.59 89 HIS A C 1
ATOM 747 O O . HIS A 1 89 ? -24.324 9.647 36.458 1.00 51.59 89 HIS A O 1
ATOM 753 N N . PHE A 1 90 ? -22.097 9.776 36.691 1.00 57.75 90 PHE A N 1
ATOM 754 C CA . PHE A 1 90 ? -21.938 8.436 37.255 1.00 57.75 90 PHE A CA 1
ATOM 755 C C . PHE A 1 90 ? -21.317 8.526 38.650 1.00 57.75 90 PHE A C 1
ATOM 757 O O . PHE A 1 90 ? -20.239 9.094 38.809 1.00 57.75 90 PHE A O 1
ATOM 764 N N . GLU A 1 91 ? -21.992 7.971 39.659 1.00 52.53 91 GLU A N 1
ATOM 765 C CA . GLU A 1 91 ? -21.588 8.096 41.071 1.00 52.53 91 GLU A CA 1
ATOM 766 C C . GLU A 1 91 ? -20.929 6.823 41.644 1.00 52.53 91 GLU A C 1
ATOM 768 O O . GLU A 1 91 ? -20.349 6.859 42.730 1.00 52.53 91 GLU A O 1
ATOM 773 N N . ASN A 1 92 ? -20.967 5.684 40.935 1.00 52.97 92 ASN A N 1
ATOM 774 C CA . ASN A 1 92 ? -20.633 4.381 41.526 1.00 52.97 92 ASN A CA 1
ATOM 775 C C . ASN A 1 92 ? -19.207 3.892 41.175 1.00 52.97 92 ASN A C 1
ATOM 777 O O . ASN A 1 92 ? -18.956 3.340 40.110 1.00 52.97 92 ASN A O 1
ATOM 781 N N . LYS A 1 93 ? -18.249 4.061 42.098 1.00 56.75 93 LYS A N 1
ATOM 782 C CA . LYS A 1 93 ? -16.791 3.908 41.864 1.00 56.75 93 LYS A CA 1
ATOM 783 C C . LYS A 1 93 ? -16.219 2.477 41.775 1.00 56.75 93 LYS A C 1
ATOM 785 O O . LYS A 1 93 ? -15.016 2.334 41.596 1.00 56.75 93 LYS A O 1
ATOM 790 N N . LYS A 1 94 ? -17.003 1.408 41.960 1.00 59.69 94 LYS A N 1
ATOM 791 C CA . LYS A 1 94 ? -16.435 0.067 42.255 1.00 59.69 94 LYS A CA 1
ATOM 792 C C . LYS A 1 94 ? -16.070 -0.820 41.052 1.00 59.69 94 LYS A 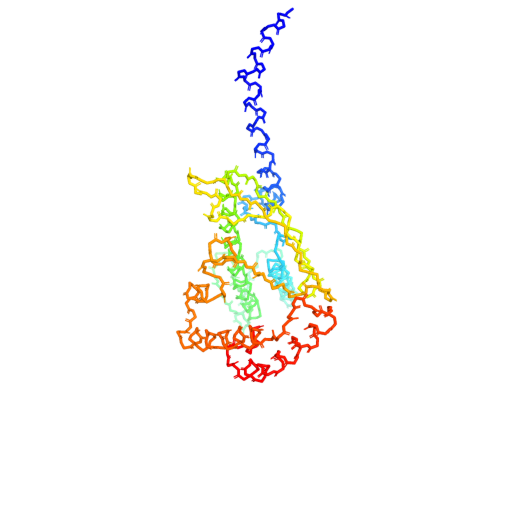C 1
ATOM 794 O O . LYS A 1 94 ? -15.404 -1.826 41.266 1.00 59.69 94 LYS A O 1
ATOM 799 N N . LEU A 1 95 ? -16.486 -0.495 39.825 1.00 58.31 95 LEU A N 1
ATOM 800 C CA . LEU A 1 95 ? -16.310 -1.380 38.653 1.00 58.31 95 LEU A CA 1
ATOM 801 C C . LEU A 1 95 ? -15.590 -0.734 37.456 1.00 58.31 95 LEU A C 1
ATOM 803 O O . LEU A 1 95 ? -15.366 -1.415 36.458 1.00 58.31 95 LEU A O 1
ATOM 807 N N . MET A 1 96 ? -15.251 0.556 37.524 1.00 66.19 96 MET A N 1
ATOM 808 C CA . MET A 1 96 ? -14.761 1.334 36.379 1.00 66.19 96 MET A CA 1
ATOM 809 C C . MET A 1 96 ? -13.599 2.236 36.768 1.00 66.19 96 MET A C 1
ATOM 811 O O . MET A 1 96 ? -13.601 2.823 37.851 1.00 66.19 96 MET A O 1
ATOM 815 N N . ASP A 1 97 ? -12.655 2.382 35.841 1.00 72.06 97 ASP A N 1
ATOM 816 C CA . ASP A 1 97 ? -11.521 3.284 35.994 1.00 72.06 97 ASP A CA 1
ATOM 817 C C . ASP A 1 97 ? -11.936 4.686 35.534 1.00 72.06 97 ASP A C 1
ATOM 819 O O . ASP A 1 97 ? -12.442 4.866 34.424 1.00 72.06 97 ASP A O 1
ATOM 823 N N . ILE A 1 98 ? -11.745 5.693 36.388 1.00 74.38 98 ILE A N 1
ATOM 824 C CA . ILE A 1 98 ? -12.081 7.088 36.080 1.00 74.38 98 ILE A CA 1
ATOM 825 C C . ILE A 1 98 ? -10.958 7.691 35.232 1.00 74.38 98 ILE A C 1
ATOM 827 O O . ILE A 1 98 ? -9.811 7.734 35.667 1.00 74.38 98 ILE A O 1
ATOM 831 N N . LEU A 1 99 ? -11.302 8.189 34.044 1.00 74.62 99 LEU A N 1
ATOM 832 C CA . LEU A 1 99 ? -10.376 8.873 33.137 1.00 74.62 99 LEU A CA 1
ATOM 833 C C . LEU A 1 99 ? -10.263 10.365 33.464 1.00 74.62 99 LEU A C 1
ATOM 835 O O . LEU A 1 99 ? -9.167 10.912 33.510 1.00 74.62 99 LEU A O 1
ATOM 839 N N . ALA A 1 100 ? -11.398 11.033 33.688 1.00 73.94 100 ALA A N 1
ATOM 840 C CA . ALA A 1 100 ? -11.433 12.463 33.978 1.00 73.94 100 ALA A CA 1
ATOM 841 C C . ALA A 1 100 ? -12.705 12.846 34.738 1.00 73.94 100 ALA A C 1
ATOM 843 O O . ALA A 1 100 ? -13.775 12.291 34.504 1.00 73.94 100 ALA A O 1
ATOM 844 N N . THR A 1 101 ? -12.609 13.842 35.617 1.00 76.75 101 THR A N 1
ATOM 845 C CA . THR A 1 101 ? -13.773 14.449 36.281 1.00 76.75 101 THR A CA 1
ATOM 846 C C . THR A 1 101 ? -13.946 15.876 35.776 1.00 76.75 101 THR A C 1
ATOM 848 O O . THR A 1 101 ? -13.003 16.661 35.799 1.00 76.75 101 THR A O 1
ATOM 851 N N . GLN A 1 102 ? -15.143 16.219 35.310 1.00 76.50 102 GLN A N 1
ATOM 852 C CA . GLN A 1 102 ? -15.508 17.556 34.844 1.00 76.50 102 GLN A CA 1
ATOM 853 C C . GLN A 1 102 ? -16.731 18.072 35.609 1.00 76.50 102 GLN A C 1
ATOM 855 O O . GLN A 1 102 ? -17.481 17.312 36.215 1.00 76.50 102 GLN A O 1
ATOM 860 N N . ARG A 1 103 ? -16.995 19.382 35.517 1.00 70.50 103 ARG A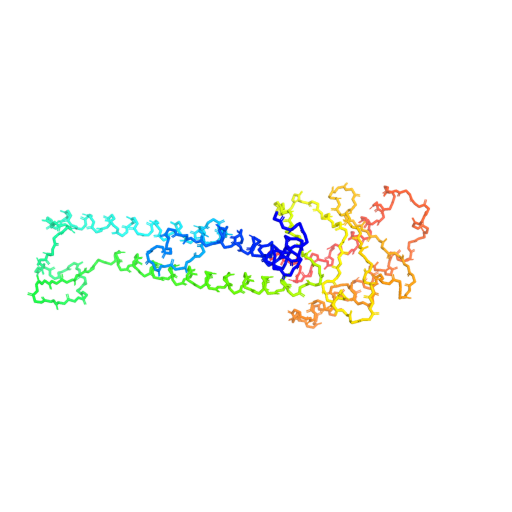 N 1
ATOM 861 C CA . ARG A 1 103 ? -18.128 20.047 36.193 1.00 70.50 103 ARG A CA 1
ATOM 862 C C . ARG A 1 103 ? -19.504 19.452 35.841 1.00 70.50 103 ARG A C 1
ATOM 864 O O . ARG A 1 103 ? -20.453 19.650 36.585 1.00 70.50 103 ARG A O 1
ATOM 871 N N . THR A 1 104 ? -19.610 18.742 34.713 1.00 68.38 104 THR A N 1
ATOM 872 C CA . THR A 1 104 ? -20.856 18.136 34.204 1.00 68.38 104 THR A CA 1
ATOM 873 C C . THR A 1 104 ? -20.930 16.615 34.375 1.00 68.38 104 THR A C 1
ATOM 875 O O . THR A 1 104 ? -21.990 16.036 34.149 1.00 68.38 104 THR A O 1
ATOM 878 N N . GLY A 1 105 ? -19.855 15.947 34.802 1.00 69.19 105 GLY A N 1
ATOM 879 C CA . GLY A 1 105 ? -19.830 14.487 34.891 1.00 69.19 105 GLY A CA 1
ATOM 880 C C . GLY A 1 105 ? -18.440 13.889 35.007 1.00 69.19 105 GLY A C 1
ATOM 881 O O . GLY A 1 105 ? -17.430 14.591 35.033 1.00 69.19 105 GLY A O 1
ATOM 882 N N . VAL A 1 106 ? -18.411 12.565 35.076 1.00 74.00 106 VAL A N 1
ATOM 883 C CA . VAL A 1 106 ? -17.189 11.771 35.190 1.00 74.00 106 VAL A CA 1
ATOM 884 C C . VAL A 1 106 ? -17.060 10.923 33.931 1.00 74.00 106 VAL A C 1
ATOM 886 O O . VAL A 1 106 ? -17.980 10.185 33.584 1.00 74.00 106 VAL A O 1
ATOM 889 N N . PHE A 1 107 ? -15.918 11.021 33.258 1.00 74.81 107 PHE A N 1
ATOM 890 C CA . PHE A 1 107 ? -15.522 10.091 32.210 1.00 74.81 107 PHE A CA 1
ATOM 891 C C . PHE A 1 107 ? -14.876 8.880 32.858 1.00 74.81 107 PHE A C 1
ATOM 893 O O . PHE A 1 107 ? -13.962 9.009 33.674 1.00 74.81 107 PHE A O 1
ATOM 900 N N . PHE A 1 108 ? -15.334 7.702 32.473 1.00 77.94 108 PHE A N 1
ATOM 901 C CA . PHE A 1 108 ? -14.808 6.437 32.949 1.00 77.94 108 PHE A CA 1
ATOM 902 C C . PHE A 1 108 ? -14.625 5.484 31.772 1.00 77.94 108 PHE A C 1
ATOM 904 O O . PHE A 1 108 ? -15.189 5.688 30.698 1.00 77.94 108 PHE A O 1
ATOM 911 N N . THR A 1 109 ? -13.845 4.434 31.986 1.00 82.44 109 THR A N 1
ATOM 912 C CA . THR A 1 109 ? -13.651 3.354 31.023 1.00 82.44 109 THR A CA 1
ATOM 913 C C . THR A 1 109 ? -13.793 1.996 31.701 1.00 82.44 109 THR A C 1
ATOM 915 O O . THR A 1 109 ? -13.727 1.877 32.930 1.00 82.44 109 THR A O 1
ATOM 918 N N . THR A 1 110 ? -14.009 0.960 30.896 1.00 85.75 110 THR A N 1
ATOM 919 C CA . THR A 1 110 ? -13.916 -0.433 31.338 1.00 85.75 110 THR A CA 1
ATOM 920 C C . THR A 1 110 ? -12.550 -0.994 30.963 1.00 85.75 110 THR A C 1
ATOM 922 O O . THR A 1 110 ? -11.894 -0.496 30.048 1.00 85.75 110 THR A O 1
ATOM 925 N N . ARG A 1 111 ? -12.117 -2.067 31.637 1.00 86.81 111 ARG A N 1
ATOM 926 C CA . ARG A 1 111 ? -10.869 -2.762 31.272 1.00 86.81 111 ARG A CA 1
ATOM 927 C C . ARG A 1 111 ? -10.874 -3.189 29.804 1.00 86.81 111 ARG A C 1
ATOM 929 O O . ARG A 1 111 ? -9.912 -2.922 29.098 1.00 86.81 111 ARG A O 1
ATOM 936 N N . LYS A 1 112 ? -11.998 -3.738 29.328 1.00 88.25 112 LYS A N 1
ATOM 937 C CA . LYS A 1 112 ? -12.145 -4.168 27.934 1.00 88.25 112 LYS A CA 1
ATOM 938 C C . LYS A 1 112 ? -12.062 -3.002 26.947 1.00 88.25 112 LYS A C 1
ATOM 940 O O . LYS A 1 112 ? -11.391 -3.118 25.930 1.00 88.25 112 LYS A O 1
ATOM 945 N N . LEU A 1 113 ? -12.703 -1.869 27.248 1.00 86.19 113 LEU A N 1
ATOM 946 C CA . LEU A 1 113 ? -12.629 -0.685 26.388 1.00 86.19 113 LEU A CA 1
ATOM 947 C C . LEU A 1 113 ? -11.216 -0.081 26.377 1.00 86.19 113 LEU A C 1
ATOM 949 O O . LEU A 1 113 ? -10.777 0.418 25.347 1.00 86.19 113 LEU A O 1
ATOM 953 N N . LYS A 1 114 ? -10.487 -0.162 27.497 1.00 87.38 114 LYS A N 1
ATOM 954 C CA . LYS A 1 114 ? -9.081 0.250 27.585 1.00 87.38 114 LYS A CA 1
ATOM 955 C C . LYS A 1 114 ? -8.161 -0.641 26.742 1.00 87.38 114 LYS A C 1
ATOM 957 O O . LYS A 1 114 ? -7.308 -0.109 26.045 1.00 87.38 114 LYS A O 1
ATOM 962 N N . GLU A 1 115 ? -8.355 -1.960 26.777 1.00 91.38 115 GLU A N 1
ATOM 963 C CA . GLU A 1 115 ? -7.626 -2.913 25.923 1.00 91.38 115 GLU A CA 1
ATOM 964 C C . GLU A 1 115 ? -7.876 -2.626 24.437 1.00 91.38 115 GLU A C 1
ATOM 966 O O . GLU A 1 115 ? -6.925 -2.396 23.698 1.00 91.38 115 GLU A O 1
ATOM 971 N N . LEU A 1 116 ? -9.148 -2.532 24.028 1.00 91.81 116 LEU A N 1
ATOM 972 C CA . LEU A 1 116 ? -9.524 -2.222 22.643 1.00 91.81 116 LEU A CA 1
ATOM 973 C C . LEU A 1 116 ? -9.001 -0.852 22.190 1.00 91.81 116 LEU A C 1
ATOM 975 O O . LEU A 1 116 ? -8.569 -0.702 21.055 1.00 91.81 116 LEU A O 1
ATOM 979 N N . SER A 1 117 ? -9.011 0.151 23.074 1.00 90.50 117 SER A N 1
ATOM 980 C CA . SER A 1 117 ? -8.447 1.468 22.771 1.00 90.50 117 SER A CA 1
ATOM 981 C C . SER A 1 117 ? -6.934 1.417 22.571 1.00 90.50 117 SER A C 1
ATOM 983 O O . SER A 1 117 ? -6.428 2.148 21.730 1.00 90.50 117 SER A O 1
ATOM 985 N N . SER A 1 118 ? -6.209 0.595 23.335 1.00 92.12 118 SER A N 1
ATOM 986 C CA . SER A 1 118 ? -4.762 0.429 23.162 1.00 92.12 118 SER A CA 1
ATOM 987 C C . SER A 1 118 ? -4.435 -0.280 21.849 1.00 92.12 118 SER A C 1
ATOM 989 O O . SER A 1 118 ? -3.510 0.128 21.157 1.00 92.12 118 SER A O 1
ATOM 991 N N . GLU A 1 119 ? -5.203 -1.316 21.505 1.00 94.62 119 GLU A N 1
ATOM 992 C CA . GLU A 1 119 ? -5.081 -2.037 20.234 1.00 94.62 119 GLU A CA 1
ATOM 993 C C . GLU A 1 119 ? -5.375 -1.113 19.046 1.00 94.62 119 GLU A C 1
ATOM 995 O O . GLU A 1 119 ? -4.587 -1.048 18.109 1.00 94.62 119 GLU A O 1
ATOM 1000 N N . PHE A 1 120 ? -6.452 -0.324 19.124 1.00 93.94 120 PHE A N 1
ATOM 1001 C CA . PHE A 1 120 ? -6.789 0.665 18.102 1.00 93.94 120 PHE A CA 1
ATOM 1002 C C . PHE A 1 120 ? -5.677 1.697 17.901 1.00 93.94 120 PHE A C 1
ATOM 1004 O O . PHE A 1 120 ? -5.325 1.987 16.766 1.00 93.94 120 PHE A O 1
ATOM 1011 N N . LEU A 1 121 ? -5.122 2.249 18.987 1.00 92.38 121 LEU A N 1
ATOM 1012 C CA . LEU A 1 121 ? -4.045 3.238 18.892 1.00 92.38 121 LEU A CA 1
ATOM 1013 C C . LEU A 1 121 ? -2.798 2.648 18.227 1.00 92.38 121 LEU A C 1
ATOM 10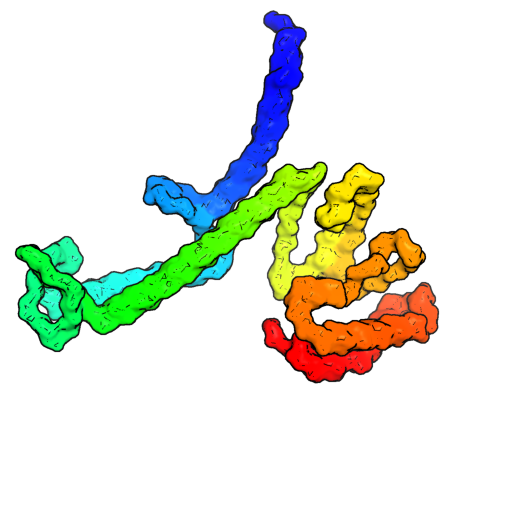15 O O . LEU A 1 121 ? -2.234 3.288 17.350 1.00 92.38 121 LEU A O 1
ATOM 1019 N N . SER A 1 122 ? -2.418 1.423 18.598 1.00 93.81 122 SER A N 1
ATOM 1020 C CA . SER A 1 122 ? -1.262 0.742 18.008 1.00 93.81 122 SER A CA 1
ATOM 1021 C C . SER A 1 122 ? -1.454 0.444 16.519 1.00 93.81 122 SER A C 1
ATOM 1023 O O . SER A 1 122 ? -0.535 0.654 15.737 1.00 93.81 122 SER A O 1
ATOM 1025 N N . GLU A 1 123 ? -2.627 -0.049 16.114 1.00 94.38 123 GLU A N 1
ATOM 1026 C CA . GLU A 1 123 ? -2.915 -0.329 14.699 1.00 94.38 123 GLU A CA 1
ATOM 1027 C C . GLU A 1 123 ? -3.100 0.970 13.894 1.00 94.38 123 GLU A C 1
ATOM 1029 O O . GLU A 1 123 ? -2.797 1.002 12.707 1.00 94.38 123 GLU A O 1
ATOM 1034 N N . SER A 1 124 ? -3.563 2.056 14.525 1.00 92.44 124 SER A N 1
ATOM 1035 C CA . SER A 1 124 ? -3.692 3.366 13.875 1.00 92.44 124 SER A CA 1
ATOM 1036 C C . SER A 1 124 ? -2.325 3.988 13.614 1.00 92.44 124 SER A C 1
ATOM 1038 O O . SER A 1 124 ? -2.103 4.505 12.529 1.00 92.44 124 SER A O 1
ATOM 1040 N N . GLU A 1 125 ? -1.405 3.904 14.578 1.00 93.94 125 GLU A N 1
ATOM 1041 C CA . GLU A 1 125 ? -0.015 4.341 14.396 1.00 93.94 125 GLU A CA 1
ATOM 1042 C C . GLU A 1 125 ? 0.660 3.531 13.281 1.00 93.94 125 GLU A C 1
ATOM 1044 O O . GLU A 1 125 ? 1.257 4.100 12.372 1.00 93.94 125 GLU A O 1
ATOM 1049 N N . HIS A 1 126 ? 0.459 2.210 13.273 1.00 93.50 126 HIS A N 1
ATOM 1050 C CA . HIS A 1 126 ? 0.964 1.351 12.205 1.00 93.50 126 HIS A CA 1
ATOM 1051 C C . HIS A 1 126 ? 0.384 1.709 10.825 1.00 93.50 126 HIS A C 1
ATOM 1053 O O . HIS A 1 126 ? 1.124 1.749 9.843 1.00 93.50 126 HIS A O 1
ATOM 1059 N N . TYR A 1 127 ? -0.916 2.013 10.740 1.00 92.56 127 TYR A N 1
ATOM 1060 C CA . TYR A 1 127 ? -1.550 2.480 9.503 1.00 92.56 127 TYR A CA 1
ATOM 1061 C C . TYR A 1 127 ? -0.901 3.770 8.983 1.00 92.56 127 TYR A C 1
ATOM 1063 O O . TYR A 1 127 ? -0.601 3.870 7.792 1.00 92.56 127 TYR A O 1
ATOM 1071 N N . ASP A 1 128 ? -0.661 4.738 9.870 1.00 90.50 128 ASP A N 1
ATOM 1072 C CA . ASP A 1 128 ? -0.060 6.029 9.526 1.00 90.50 128 ASP A CA 1
ATOM 1073 C C . ASP A 1 128 ? 1.405 5.886 9.071 1.00 90.50 128 ASP A C 1
ATOM 1075 O O . ASP A 1 128 ? 1.840 6.570 8.134 1.00 90.50 128 ASP A O 1
ATOM 1079 N N . ASP A 1 129 ? 2.157 4.963 9.675 1.00 91.69 129 ASP A N 1
ATOM 1080 C CA . ASP A 1 129 ? 3.528 4.639 9.270 1.00 91.69 129 ASP A CA 1
ATOM 1081 C C . ASP A 1 129 ? 3.577 4.027 7.863 1.00 91.69 129 ASP A C 1
ATOM 1083 O O . ASP A 1 129 ? 4.364 4.472 7.018 1.00 91.69 129 ASP A O 1
ATOM 1087 N N . VAL A 1 130 ? 2.705 3.050 7.579 1.00 92.38 130 VAL A N 1
ATOM 1088 C CA . VAL A 1 130 ? 2.618 2.405 6.256 1.00 92.38 130 VAL A CA 1
ATOM 1089 C C . VAL A 1 130 ? 2.181 3.417 5.194 1.00 92.38 130 VAL A C 1
ATOM 1091 O O . VAL A 1 130 ? 2.822 3.520 4.147 1.00 92.38 130 VAL A O 1
ATOM 1094 N N . GLN A 1 131 ? 1.159 4.233 5.479 1.00 91.62 131 GLN A N 1
ATOM 1095 C CA . GLN A 1 131 ? 0.739 5.348 4.618 1.00 91.62 131 GLN A CA 1
ATOM 1096 C C . GLN A 1 131 ? 1.919 6.268 4.284 1.00 91.62 131 GLN A C 1
ATOM 1098 O O . GLN A 1 131 ? 2.189 6.553 3.118 1.00 91.62 131 GLN A O 1
ATOM 1103 N N . SER A 1 132 ? 2.664 6.699 5.304 1.00 89.44 132 SER A N 1
ATOM 1104 C CA . SER A 1 132 ? 3.794 7.615 5.138 1.00 89.44 132 SER A CA 1
ATOM 1105 C C . SER A 1 132 ? 4.946 7.007 4.336 1.00 89.44 132 SER A C 1
ATOM 1107 O O . SER A 1 132 ? 5.631 7.732 3.609 1.00 89.44 132 SER A O 1
ATOM 1109 N N . SER A 1 133 ? 5.193 5.702 4.471 1.00 90.44 133 SER A N 1
ATOM 1110 C CA . SER A 1 133 ? 6.213 4.995 3.689 1.00 90.44 133 SER A CA 1
ATOM 1111 C C . SER A 1 133 ? 5.826 4.917 2.215 1.00 90.44 133 SER A C 1
ATOM 1113 O O . SER A 1 133 ? 6.605 5.328 1.355 1.00 90.44 133 SER A O 1
ATOM 1115 N N . LEU A 1 134 ? 4.595 4.488 1.929 1.00 89.44 134 LEU A N 1
ATOM 1116 C CA . LEU A 1 134 ? 4.089 4.345 0.563 1.00 89.44 134 LEU A CA 1
ATOM 1117 C C . LEU A 1 134 ? 4.065 5.684 -0.182 1.00 89.44 134 LEU A C 1
ATOM 1119 O O . LEU A 1 134 ? 4.502 5.757 -1.326 1.00 89.44 134 LEU A O 1
ATOM 1123 N N . VAL A 1 135 ? 3.661 6.772 0.483 1.00 87.12 135 VAL A N 1
ATOM 1124 C CA . VAL A 1 135 ? 3.698 8.118 -0.117 1.00 87.12 135 VAL A CA 1
ATOM 1125 C C . VAL A 1 135 ? 5.121 8.520 -0.520 1.00 87.12 135 VAL A C 1
ATOM 1127 O O . VAL A 1 135 ? 5.320 9.118 -1.577 1.00 87.12 135 VAL A O 1
ATOM 1130 N N . LYS A 1 136 ? 6.133 8.204 0.298 1.00 85.56 136 LYS A N 1
ATOM 1131 C CA . LYS A 1 136 ? 7.534 8.503 -0.046 1.00 85.56 136 LYS A CA 1
ATOM 1132 C C . LYS A 1 136 ? 7.996 7.697 -1.256 1.00 85.56 136 LYS A C 1
ATOM 1134 O O . LYS A 1 136 ? 8.688 8.245 -2.112 1.00 85.56 136 LYS A O 1
ATOM 1139 N N . GLU A 1 137 ? 7.634 6.421 -1.320 1.00 85.00 137 GLU A N 1
ATOM 1140 C CA . GLU A 1 137 ? 7.956 5.556 -2.455 1.00 85.00 137 GLU A CA 1
ATOM 1141 C C . GLU A 1 137 ? 7.309 6.064 -3.745 1.00 85.00 137 GLU A C 1
ATOM 1143 O O . GLU A 1 137 ? 8.013 6.245 -4.739 1.00 85.00 137 GLU A O 1
ATOM 1148 N N . ASP A 1 138 ? 6.021 6.403 -3.709 1.00 81.88 138 ASP A N 1
ATOM 1149 C CA . ASP A 1 138 ? 5.296 6.955 -4.857 1.00 81.88 138 ASP A CA 1
ATOM 1150 C C . ASP A 1 138 ? 5.918 8.258 -5.365 1.00 81.88 138 ASP A C 1
ATOM 1152 O O . ASP A 1 138 ? 6.113 8.431 -6.572 1.00 81.88 138 ASP A O 1
ATOM 1156 N N . ILE A 1 139 ? 6.293 9.166 -4.458 1.00 81.00 139 ILE A N 1
ATOM 1157 C CA . ILE A 1 139 ? 6.980 10.409 -4.827 1.00 81.00 139 ILE A CA 1
ATOM 1158 C C . ILE A 1 139 ? 8.315 10.094 -5.508 1.00 81.00 139 ILE A C 1
ATOM 1160 O O . ILE A 1 139 ? 8.603 10.657 -6.565 1.00 81.00 139 ILE A O 1
ATOM 1164 N N . ASN A 1 140 ? 9.107 9.172 -4.957 1.00 79.44 140 ASN A N 1
ATOM 1165 C CA . ASN A 1 140 ? 10.394 8.793 -5.539 1.00 79.44 140 ASN A CA 1
ATOM 1166 C C . ASN A 1 140 ? 10.231 8.176 -6.935 1.00 79.44 140 ASN A C 1
ATOM 1168 O O . ASN A 1 140 ? 10.955 8.545 -7.860 1.00 79.44 140 ASN A O 1
ATOM 1172 N N . ILE A 1 141 ? 9.259 7.278 -7.113 1.00 78.69 141 ILE A N 1
ATOM 1173 C CA . ILE A 1 141 ? 8.962 6.663 -8.413 1.00 78.69 141 ILE A CA 1
ATOM 1174 C C . ILE A 1 141 ? 8.502 7.728 -9.414 1.00 78.69 141 ILE A C 1
ATOM 1176 O O . ILE A 1 141 ? 8.940 7.720 -10.567 1.00 78.69 141 ILE A O 1
ATOM 1180 N N . SER A 1 142 ? 7.660 8.671 -8.981 1.00 76.12 142 SER A N 1
ATOM 1181 C CA . SER A 1 142 ? 7.191 9.766 -9.832 1.00 76.12 142 SER A CA 1
ATOM 1182 C C . SER A 1 142 ? 8.340 10.676 -10.288 1.00 76.12 142 SER A C 1
ATOM 1184 O O . SER A 1 142 ? 8.434 10.982 -11.476 1.00 76.12 142 SER A O 1
ATOM 1186 N N . ASP A 1 143 ? 9.269 11.030 -9.393 1.00 76.75 143 ASP A N 1
ATOM 1187 C CA . ASP A 1 143 ? 10.441 11.856 -9.711 1.00 76.75 143 ASP A CA 1
ATOM 1188 C C . ASP A 1 143 ? 11.354 11.153 -10.725 1.00 76.75 143 ASP A C 1
ATOM 1190 O O . ASP A 1 143 ? 11.759 11.746 -11.728 1.00 76.75 143 ASP A O 1
ATOM 1194 N N . VAL A 1 144 ? 11.605 9.856 -10.523 1.00 75.44 144 VAL A N 1
ATOM 1195 C CA . VAL A 1 144 ? 12.376 9.025 -11.457 1.00 75.44 144 VAL A CA 1
ATOM 1196 C C . VAL A 1 144 ? 11.684 8.933 -12.820 1.00 75.44 144 VAL A C 1
ATOM 1198 O O . VAL A 1 144 ? 12.340 9.075 -13.851 1.00 75.44 144 VAL A O 1
ATOM 1201 N N . SER A 1 145 ? 10.361 8.759 -12.853 1.00 73.69 145 SER A N 1
ATOM 1202 C CA . SER A 1 145 ? 9.602 8.683 -14.105 1.00 73.69 145 SER A CA 1
ATOM 1203 C C . SER A 1 145 ? 9.582 9.998 -14.887 1.00 73.69 145 SER A C 1
ATOM 1205 O O . SER A 1 145 ? 9.496 9.955 -16.113 1.00 73.69 145 SER A O 1
ATOM 1207 N N . VAL A 1 146 ? 9.615 11.150 -14.212 1.00 72.81 146 VAL A N 1
ATOM 1208 C CA . VAL A 1 146 ? 9.624 12.474 -14.861 1.00 72.81 146 VAL A CA 1
ATOM 1209 C C . VAL A 1 146 ? 11.014 12.819 -15.395 1.00 72.81 146 VAL A C 1
ATOM 1211 O O . VAL A 1 146 ? 11.128 13.450 -16.443 1.00 72.81 146 VAL A O 1
ATOM 1214 N N . ARG A 1 147 ? 12.074 12.403 -14.693 1.00 69.25 147 ARG A N 1
ATOM 1215 C CA . ARG A 1 147 ? 13.466 12.651 -15.103 1.00 69.25 147 ARG A CA 1
ATOM 1216 C C . ARG A 1 147 ? 13.982 11.686 -16.165 1.00 69.25 147 ARG A C 1
ATOM 1218 O O . ARG A 1 147 ? 15.001 11.978 -16.784 1.00 69.25 147 ARG A O 1
ATOM 1225 N N . ALA A 1 148 ? 13.319 10.550 -16.365 1.00 71.19 148 ALA A N 1
ATOM 1226 C CA . ALA A 1 148 ? 13.729 9.569 -17.357 1.00 71.19 148 ALA A CA 1
ATOM 1227 C C . ALA A 1 148 ? 13.677 10.154 -18.779 1.00 71.19 148 ALA A C 1
ATOM 1229 O O . ALA A 1 148 ? 12.655 10.688 -19.213 1.00 71.19 148 ALA A O 1
ATOM 1230 N N . SER A 1 149 ? 14.761 9.984 -19.541 1.00 70.94 149 SER A N 1
ATOM 1231 C CA . SER A 1 149 ? 14.869 10.431 -20.941 1.00 70.94 149 SER A CA 1
ATOM 1232 C C . SER A 1 149 ? 13.862 9.742 -21.868 1.00 70.94 149 SER A C 1
ATOM 1234 O O . SER A 1 149 ? 13.601 10.188 -22.982 1.00 70.94 149 SER A O 1
ATOM 1236 N N . THR A 1 150 ? 13.281 8.628 -21.430 1.00 75.44 150 THR A N 1
ATOM 1237 C CA . THR A 1 150 ? 12.166 7.960 -22.099 1.00 75.44 150 THR A CA 1
ATOM 1238 C C . THR A 1 150 ? 11.209 7.438 -21.041 1.00 75.44 150 THR A C 1
ATOM 1240 O O . THR A 1 150 ? 11.649 6.877 -20.042 1.00 75.44 150 THR A O 1
ATOM 1243 N N . SER A 1 151 ? 9.905 7.582 -21.276 1.00 77.75 151 SER A N 1
ATOM 1244 C CA . SER A 1 151 ? 8.883 7.162 -20.315 1.00 77.75 151 SER A CA 1
ATOM 1245 C C . SER A 1 151 ? 8.967 5.672 -19.980 1.00 77.75 151 SER A C 1
ATOM 1247 O O . SER A 1 151 ? 8.974 4.828 -20.877 1.00 77.75 151 SER A O 1
ATOM 1249 N N . TYR A 1 152 ? 8.942 5.358 -18.684 1.00 81.12 152 TYR A N 1
ATOM 1250 C CA . TYR A 1 152 ? 8.751 3.995 -18.204 1.00 81.12 152 TYR A CA 1
ATOM 1251 C C . TYR A 1 152 ? 7.328 3.493 -18.460 1.00 81.12 152 TYR A C 1
ATOM 1253 O O . TYR A 1 152 ? 6.381 4.267 -18.626 1.00 81.12 152 TYR A O 1
ATOM 1261 N N . ILE A 1 153 ? 7.187 2.168 -18.478 1.00 81.38 153 ILE A N 1
ATOM 1262 C CA . ILE A 1 153 ? 5.916 1.471 -18.670 1.00 81.38 153 ILE A CA 1
ATOM 1263 C C . ILE A 1 153 ? 5.585 0.720 -17.383 1.00 81.38 153 ILE A C 1
ATOM 1265 O O . ILE A 1 153 ? 6.431 0.012 -16.838 1.00 81.38 153 ILE A O 1
ATOM 1269 N N . ARG A 1 154 ? 4.339 0.847 -16.911 1.00 80.88 154 ARG A N 1
ATOM 1270 C CA . ARG A 1 154 ? 3.851 0.083 -15.759 1.00 80.88 154 ARG A CA 1
ATOM 1271 C C . ARG A 1 154 ? 3.831 -1.418 -16.102 1.00 80.88 154 ARG A C 1
ATOM 1273 O O . ARG A 1 154 ? 3.154 -1.792 -17.065 1.00 80.88 154 ARG A O 1
ATOM 1280 N N . PRO A 1 155 ? 4.523 -2.284 -15.340 1.00 86.62 155 PRO A N 1
ATOM 1281 C CA . PRO A 1 155 ? 4.534 -3.717 -15.610 1.00 86.62 155 PRO A CA 1
ATOM 1282 C C . PRO A 1 155 ? 3.173 -4.351 -15.301 1.00 86.62 155 PRO A C 1
ATOM 1284 O O . PRO A 1 155 ? 2.437 -3.903 -14.418 1.00 86.62 155 PRO A O 1
ATOM 1287 N N . LYS A 1 156 ? 2.844 -5.428 -16.019 1.00 86.69 156 LYS A N 1
ATOM 1288 C CA . LYS A 1 156 ? 1.696 -6.280 -15.697 1.00 86.69 156 LYS A CA 1
ATOM 1289 C C . LYS A 1 156 ? 2.140 -7.321 -14.681 1.00 86.69 156 LYS A C 1
ATOM 1291 O O . LYS A 1 156 ? 2.855 -8.256 -15.031 1.00 86.69 156 LYS A O 1
ATOM 1296 N N . MET A 1 157 ? 1.732 -7.130 -13.433 1.00 84.94 157 MET A N 1
ATOM 1297 C CA . MET A 1 157 ? 2.040 -8.064 -12.356 1.00 84.94 157 MET A CA 1
ATOM 1298 C C . MET A 1 157 ? 1.162 -9.314 -12.469 1.00 84.94 157 MET A C 1
ATOM 1300 O O . MET A 1 157 ? -0.001 -9.231 -12.864 1.00 84.94 157 MET A O 1
ATOM 1304 N N . MET A 1 158 ? 1.735 -10.464 -12.127 1.00 84.44 158 MET A N 1
ATOM 1305 C CA . MET A 1 158 ? 1.044 -11.747 -11.992 1.00 84.44 158 MET A CA 1
ATOM 1306 C C . MET A 1 158 ? 1.295 -12.286 -10.585 1.00 84.44 158 MET A C 1
ATOM 1308 O O . MET A 1 158 ? 2.280 -11.899 -9.947 1.00 84.44 158 MET A O 1
ATOM 1312 N N . ASP A 1 159 ? 0.439 -13.190 -10.120 1.00 82.19 159 ASP A N 1
ATOM 1313 C CA . ASP A 1 159 ? 0.582 -13.778 -8.793 1.00 82.19 159 ASP A CA 1
ATOM 1314 C C . ASP A 1 159 ? 1.909 -14.533 -8.645 1.00 82.19 159 ASP A C 1
ATOM 1316 O O . ASP A 1 159 ? 2.460 -15.128 -9.586 1.00 82.19 159 ASP A O 1
ATOM 1320 N N . LYS A 1 160 ? 2.456 -14.487 -7.426 1.00 80.56 160 LYS A N 1
ATOM 1321 C CA . LYS A 1 160 ? 3.739 -15.110 -7.099 1.00 80.56 160 LYS A CA 1
ATOM 1322 C C . LYS A 1 160 ? 3.673 -16.608 -7.407 1.00 80.56 160 LYS A C 1
ATOM 1324 O O . LYS A 1 160 ? 2.924 -17.347 -6.783 1.00 80.56 160 LYS A O 1
ATOM 1329 N N . GLY A 1 161 ? 4.521 -17.056 -8.333 1.00 80.31 161 GLY A N 1
ATOM 1330 C CA . GLY A 1 161 ? 4.628 -18.462 -8.738 1.00 80.31 161 GLY A CA 1
ATOM 1331 C C . GLY A 1 161 ? 3.934 -18.807 -10.058 1.00 80.31 161 GLY A C 1
ATOM 1332 O O . GLY A 1 161 ? 4.270 -19.833 -10.642 1.00 80.31 161 GLY A O 1
ATOM 1333 N N . GLU A 1 162 ? 3.063 -17.940 -10.577 1.00 80.31 162 GLU A N 1
ATOM 1334 C CA . GLU A 1 162 ? 2.281 -18.213 -11.794 1.00 80.31 162 GLU A CA 1
ATOM 1335 C C . GLU A 1 162 ? 2.788 -17.456 -13.032 1.00 80.31 162 GLU A C 1
ATOM 1337 O O . GLU A 1 162 ? 2.476 -17.821 -14.163 1.00 80.31 162 GLU A O 1
ATOM 1342 N N . GLY A 1 163 ? 3.602 -16.414 -12.841 1.00 74.50 163 GLY A N 1
ATOM 1343 C CA . GLY A 1 163 ? 4.018 -15.520 -13.924 1.00 74.50 163 GLY A CA 1
ATOM 1344 C C . GLY A 1 163 ? 5.235 -15.967 -14.738 1.00 74.50 163 GLY A C 1
ATOM 1345 O O . GLY A 1 163 ? 6.184 -16.554 -14.207 1.00 74.50 163 GLY A O 1
ATOM 1346 N N . HIS A 1 164 ? 5.220 -15.616 -16.026 1.00 87.38 164 HIS A N 1
ATOM 1347 C CA . HIS A 1 164 ? 6.401 -15.515 -16.890 1.00 87.38 164 HIS A CA 1
ATOM 1348 C C . HIS A 1 164 ? 7.081 -14.153 -16.687 1.00 87.38 164 HIS A C 1
ATOM 1350 O O . HIS A 1 164 ? 6.421 -13.188 -16.302 1.00 87.38 164 HIS A O 1
ATOM 1356 N N . VAL A 1 165 ? 8.376 -14.046 -16.985 1.00 89.12 165 VAL A N 1
ATOM 1357 C CA . VAL A 1 165 ? 9.061 -12.747 -17.060 1.00 89.12 165 VAL A CA 1
ATOM 1358 C C . VAL A 1 165 ? 9.229 -12.404 -18.529 1.00 89.12 165 VAL A C 1
ATOM 1360 O O . VAL A 1 165 ? 9.971 -13.074 -19.235 1.00 89.12 165 VAL A O 1
ATOM 1363 N N . ILE A 1 166 ? 8.501 -11.395 -19.001 1.00 90.00 166 ILE A N 1
ATOM 1364 C CA . ILE A 1 166 ? 8.553 -10.946 -20.395 1.00 90.00 166 ILE A CA 1
ATOM 1365 C C . ILE A 1 166 ? 8.923 -9.471 -20.388 1.00 90.00 166 ILE A C 1
ATOM 1367 O O . ILE A 1 166 ? 8.154 -8.625 -19.929 1.00 90.00 166 ILE A O 1
ATOM 1371 N N . LEU A 1 167 ? 10.105 -9.180 -20.906 1.00 90.56 167 LEU A N 1
ATOM 1372 C CA . LEU A 1 167 ? 10.663 -7.850 -21.039 1.00 90.56 167 LEU A CA 1
ATOM 1373 C C . LEU A 1 167 ? 10.794 -7.549 -22.530 1.00 90.56 167 LEU A C 1
ATOM 1375 O O . LEU A 1 167 ? 11.463 -8.267 -23.266 1.00 90.56 167 LEU A O 1
ATOM 1379 N N . LYS A 1 168 ? 10.121 -6.499 -22.992 1.00 90.00 168 LYS A N 1
ATOM 1380 C CA . LYS A 1 168 ? 10.193 -6.044 -24.383 1.00 90.00 168 LYS A CA 1
ATOM 1381 C C . LYS A 1 168 ? 10.802 -4.664 -24.427 1.00 90.00 168 LYS A C 1
ATOM 1383 O O . LYS A 1 168 ? 10.367 -3.789 -23.678 1.00 90.00 168 LYS A O 1
ATOM 1388 N N . ASN A 1 169 ? 11.769 -4.476 -25.317 1.00 87.62 169 ASN A N 1
ATOM 1389 C CA . ASN A 1 169 ? 12.481 -3.222 -25.495 1.00 87.62 169 ASN A CA 1
ATOM 1390 C C . ASN A 1 169 ? 13.075 -2.692 -24.169 1.00 87.62 169 ASN A C 1
ATOM 1392 O O . ASN A 1 169 ? 13.024 -1.495 -23.879 1.00 87.62 169 ASN A O 1
ATOM 1396 N N . ALA A 1 170 ? 13.563 -3.603 -23.324 1.00 86.31 170 ALA A N 1
ATOM 1397 C CA . ALA A 1 170 ? 14.021 -3.315 -21.974 1.00 86.31 170 ALA A CA 1
ATOM 1398 C C . ALA A 1 170 ? 15.420 -2.703 -21.964 1.00 86.31 170 ALA A C 1
ATOM 1400 O O . ALA A 1 170 ? 16.261 -2.987 -22.818 1.00 86.31 170 ALA A O 1
ATOM 1401 N N . ARG A 1 171 ? 15.658 -1.831 -20.985 1.00 83.75 171 ARG A N 1
ATOM 1402 C CA . ARG A 1 171 ? 16.884 -1.040 -20.869 1.00 83.75 171 ARG A CA 1
ATOM 1403 C C . ARG A 1 171 ? 17.373 -1.030 -19.438 1.00 83.75 171 ARG A C 1
ATOM 1405 O O . ARG A 1 171 ? 16.569 -1.161 -18.518 1.00 83.75 171 ARG A O 1
ATOM 1412 N N . HIS A 1 172 ? 18.679 -0.867 -19.252 1.00 80.44 172 HIS A N 1
ATOM 1413 C CA . HIS A 1 172 ? 19.256 -0.781 -17.919 1.00 80.44 172 HIS A CA 1
ATOM 1414 C C . HIS A 1 172 ? 19.086 0.649 -17.367 1.00 80.44 172 HIS A C 1
ATOM 1416 O O . HIS A 1 172 ? 19.735 1.561 -17.890 1.00 80.44 172 HIS A O 1
ATOM 1422 N N . PRO A 1 173 ? 18.303 0.864 -16.288 1.00 75.25 173 PRO A N 1
ATOM 1423 C CA . PRO A 1 173 ? 17.940 2.205 -15.810 1.00 75.25 173 PRO A CA 1
ATOM 1424 C C . PRO A 1 173 ? 19.129 3.123 -15.492 1.00 75.25 173 PRO A C 1
ATOM 1426 O O . PRO A 1 173 ? 19.040 4.331 -15.658 1.00 75.25 173 PRO A O 1
ATOM 1429 N N . CYS A 1 174 ? 20.265 2.569 -15.051 1.00 72.56 174 CYS A N 1
ATOM 1430 C CA . CYS A 1 174 ? 21.461 3.369 -14.747 1.00 72.56 174 CYS A CA 1
ATOM 1431 C C . CYS A 1 174 ? 22.369 3.635 -15.957 1.00 72.56 174 CYS A C 1
ATOM 1433 O O . CYS A 1 174 ? 23.143 4.585 -15.924 1.00 72.56 174 CYS A O 1
ATOM 1435 N N . LEU A 1 175 ? 22.317 2.791 -16.995 1.00 72.50 175 LEU A N 1
ATOM 1436 C CA . LEU A 1 175 ? 23.204 2.923 -18.159 1.00 72.50 175 LEU A CA 1
ATOM 1437 C C . LEU A 1 175 ? 22.561 3.778 -19.254 1.00 72.50 175 LEU A C 1
ATOM 1439 O O . LEU A 1 175 ? 23.273 4.381 -20.044 1.00 72.50 175 LEU A O 1
ATOM 1443 N N . GLU A 1 176 ? 21.227 3.884 -19.283 1.00 70.81 176 GLU A N 1
ATOM 1444 C CA . GLU A 1 176 ? 20.526 4.741 -20.251 1.00 70.81 176 GLU A CA 1
ATOM 1445 C C . GLU A 1 176 ? 20.685 6.249 -19.986 1.00 70.81 176 GLU A C 1
ATOM 1447 O O . GLU A 1 176 ? 20.399 7.049 -20.870 1.00 70.81 176 GLU A O 1
ATOM 1452 N N . ILE A 1 177 ? 21.136 6.635 -18.786 1.00 66.00 177 ILE A N 1
ATOM 1453 C CA . ILE A 1 177 ? 21.306 8.035 -18.352 1.00 66.00 177 ILE A CA 1
ATOM 1454 C C . ILE A 1 177 ? 22.730 8.554 -18.671 1.00 66.00 177 ILE A C 1
ATOM 1456 O O . ILE A 1 177 ? 23.061 9.693 -18.363 1.00 66.00 177 ILE A O 1
ATOM 1460 N N . GLN A 1 178 ? 23.600 7.741 -19.282 1.00 64.12 178 GLN A N 1
ATOM 1461 C CA . GLN A 1 178 ? 24.970 8.150 -19.621 1.00 64.12 178 GLN A CA 1
ATOM 1462 C C . GLN A 1 178 ? 25.000 9.141 -20.802 1.00 64.12 178 GLN A C 1
ATOM 1464 O O . GLN A 1 178 ? 24.282 8.974 -21.786 1.00 64.12 178 GLN A O 1
ATOM 1469 N N . ASP A 1 179 ? 25.843 10.175 -20.695 1.00 52.78 179 ASP A N 1
ATOM 1470 C CA . ASP A 1 179 ? 25.861 11.355 -21.579 1.00 52.78 179 ASP A CA 1
ATOM 1471 C C . ASP A 1 179 ? 26.343 11.083 -23.024 1.00 52.78 179 ASP A C 1
ATOM 1473 O O . ASP A 1 179 ? 26.206 11.948 -23.893 1.00 52.78 179 ASP A O 1
ATOM 1477 N N . ASP A 1 180 ? 26.929 9.916 -23.308 1.00 55.88 180 ASP A N 1
ATOM 1478 C CA . ASP A 1 180 ? 27.740 9.678 -24.510 1.00 55.88 180 ASP A CA 1
ATOM 1479 C C . ASP A 1 180 ? 27.406 8.404 -25.312 1.00 55.88 180 ASP A C 1
ATOM 1481 O O . ASP A 1 180 ? 28.064 8.129 -26.320 1.00 55.88 180 ASP A O 1
ATOM 1485 N N . GLY A 1 181 ? 26.353 7.659 -24.955 1.00 54.50 181 GLY A N 1
ATOM 1486 C CA . GLY A 1 181 ? 26.011 6.394 -25.616 1.00 54.50 181 GLY A CA 1
ATOM 1487 C C . GLY A 1 181 ? 24.518 6.182 -25.865 1.00 54.50 181 GLY A C 1
ATOM 1488 O O . GLY A 1 181 ? 23.686 6.343 -24.978 1.00 54.50 181 GLY A O 1
ATOM 1489 N N . SER A 1 182 ? 24.158 5.744 -27.076 1.00 63.75 182 SER A N 1
ATOM 1490 C CA . SER A 1 182 ? 22.825 5.195 -27.345 1.00 63.75 182 SER A CA 1
ATOM 1491 C C . SER A 1 182 ? 22.715 3.798 -26.724 1.00 63.75 182 SER A C 1
ATOM 1493 O O . SER A 1 182 ? 23.374 2.868 -27.194 1.00 63.75 182 SER A O 1
ATOM 1495 N N . PHE A 1 183 ? 21.884 3.631 -25.696 1.00 72.25 183 PHE A N 1
ATOM 1496 C CA . PHE A 1 183 ? 21.598 2.312 -25.129 1.00 72.25 183 PHE A CA 1
ATOM 1497 C C . PHE A 1 183 ? 20.803 1.461 -26.132 1.00 72.25 183 PHE A C 1
ATOM 1499 O O . PHE A 1 183 ? 19.787 1.916 -26.664 1.00 72.25 183 PHE A O 1
ATOM 1506 N N . ILE A 1 184 ? 21.242 0.223 -26.377 1.00 80.00 184 ILE A N 1
ATOM 1507 C CA . ILE A 1 184 ? 20.538 -0.717 -27.258 1.00 80.00 184 ILE A CA 1
ATOM 1508 C C . ILE A 1 184 ? 19.579 -1.558 -26.402 1.00 80.00 184 ILE A C 1
ATOM 1510 O O . ILE A 1 184 ? 20.045 -2.342 -25.576 1.00 80.00 184 ILE A O 1
ATOM 1514 N N . PRO A 1 185 ? 18.256 -1.400 -26.562 1.00 81.75 185 PRO A N 1
ATOM 1515 C CA . PRO A 1 185 ? 17.276 -2.157 -25.795 1.00 81.75 185 PRO A CA 1
ATOM 1516 C C . PRO A 1 185 ? 17.283 -3.648 -26.156 1.00 81.75 185 PRO A C 1
ATOM 1518 O O . PRO A 1 185 ? 17.577 -4.018 -27.295 1.00 81.75 185 PRO A O 1
ATOM 1521 N N . ILE A 1 186 ? 16.916 -4.491 -25.189 1.00 82.06 186 ILE A N 1
ATOM 1522 C CA . ILE A 1 186 ? 16.861 -5.951 -25.335 1.00 82.06 186 ILE A CA 1
ATOM 1523 C C . ILE A 1 186 ? 15.449 -6.496 -25.113 1.00 82.06 186 ILE A C 1
ATOM 1525 O O . ILE A 1 186 ? 14.667 -5.955 -24.330 1.00 82.06 186 ILE A O 1
ATOM 1529 N N . ASP A 1 187 ? 15.151 -7.601 -25.785 1.00 85.06 187 ASP A N 1
ATOM 1530 C CA . ASP A 1 187 ? 13.976 -8.421 -25.515 1.00 85.06 187 ASP A CA 1
ATOM 1531 C C . ASP A 1 187 ? 14.412 -9.657 -24.728 1.00 85.06 187 ASP A C 1
ATOM 1533 O O . ASP A 1 187 ? 15.377 -10.318 -25.110 1.00 85.06 187 ASP A O 1
ATOM 1537 N N . ASP A 1 188 ? 13.680 -9.985 -23.667 1.00 86.69 188 ASP A N 1
ATOM 1538 C CA . ASP A 1 188 ? 13.913 -11.177 -22.858 1.00 86.69 188 ASP A CA 1
ATOM 1539 C C . ASP A 1 188 ? 12.583 -11.847 -22.476 1.00 86.69 188 ASP A C 1
ATOM 1541 O O . ASP A 1 188 ? 11.582 -11.186 -22.185 1.00 86.69 188 ASP A O 1
ATOM 1545 N N . GLU A 1 189 ? 12.564 -13.175 -22.508 1.00 87.50 189 GLU A N 1
ATOM 1546 C CA . GLU A 1 189 ? 11.414 -14.013 -22.184 1.00 87.50 189 GLU A CA 1
ATOM 1547 C C . GLU A 1 189 ? 11.858 -15.230 -21.361 1.00 87.50 189 GLU A C 1
ATOM 1549 O O . GLU A 1 189 ? 12.474 -16.162 -21.881 1.00 87.50 189 GLU A O 1
ATOM 1554 N N . LEU A 1 190 ? 11.481 -15.256 -20.082 1.00 86.12 190 LEU A N 1
ATOM 1555 C CA . LEU A 1 190 ? 11.583 -16.419 -19.202 1.00 86.12 190 LEU A CA 1
ATOM 1556 C C . LEU A 1 190 ? 10.185 -17.000 -18.979 1.00 86.12 190 LEU A C 1
ATOM 1558 O O . LEU A 1 190 ? 9.393 -16.521 -18.157 1.00 86.12 190 LEU A O 1
ATOM 1562 N N . ILE A 1 191 ? 9.881 -18.053 -19.729 1.00 85.56 191 ILE A N 1
ATOM 1563 C CA . ILE A 1 191 ? 8.607 -18.766 -19.725 1.00 85.56 191 ILE A CA 1
ATOM 1564 C C . ILE A 1 191 ? 8.756 -20.030 -18.877 1.00 85.56 191 ILE A C 1
ATOM 1566 O O . ILE A 1 191 ? 9.503 -20.960 -19.198 1.00 85.56 191 ILE A O 1
ATOM 1570 N N . ARG A 1 192 ? 7.994 -20.070 -17.784 1.00 80.69 192 ARG A N 1
ATOM 1571 C CA . ARG A 1 192 ? 7.857 -21.240 -16.908 1.00 80.69 192 ARG A CA 1
ATOM 1572 C C . ARG A 1 192 ? 7.512 -22.503 -17.696 1.00 80.69 192 ARG A C 1
ATOM 1574 O O . ARG A 1 192 ? 6.631 -22.486 -18.552 1.00 80.69 192 ARG A O 1
ATOM 1581 N N . GLY A 1 193 ? 8.205 -23.595 -17.389 1.00 78.75 193 GLY A N 1
ATOM 1582 C CA . GLY A 1 193 ? 8.065 -24.890 -18.056 1.00 78.75 193 GLY A CA 1
ATOM 1583 C C . GLY A 1 193 ? 8.631 -24.972 -19.479 1.00 78.75 193 GLY A C 1
ATOM 1584 O O . GLY A 1 193 ? 8.506 -26.028 -20.093 1.00 78.75 193 GLY A O 1
ATOM 1585 N N . GLN A 1 194 ? 9.234 -23.902 -20.016 1.00 80.94 194 GLN A N 1
ATOM 1586 C CA . GLN A 1 194 ? 9.809 -23.890 -21.369 1.00 80.94 194 GLN A CA 1
ATOM 1587 C C . GLN A 1 194 ? 11.249 -23.364 -21.399 1.00 80.94 194 GLN A C 1
ATOM 1589 O O . GLN A 1 194 ? 12.145 -24.059 -21.860 1.00 80.94 194 GLN A O 1
ATOM 1594 N N . ASN A 1 195 ? 11.523 -22.162 -20.904 1.00 73.00 195 ASN A N 1
ATOM 1595 C CA . ASN A 1 195 ? 12.858 -21.554 -20.960 1.00 73.00 195 ASN A CA 1
ATOM 1596 C C . ASN A 1 195 ? 13.150 -20.769 -19.674 1.00 73.00 195 ASN A C 1
ATOM 1598 O O . ASN A 1 195 ? 13.388 -19.567 -19.673 1.00 73.00 195 ASN A O 1
ATOM 1602 N N . GLU A 1 196 ? 13.142 -21.493 -18.556 1.00 71.94 196 GLU A N 1
ATOM 1603 C CA . GLU A 1 196 ? 13.432 -20.954 -17.219 1.00 71.94 196 GLU A CA 1
ATOM 1604 C C . GLU A 1 196 ? 14.920 -20.659 -16.984 1.00 71.94 196 GLU A C 1
ATOM 1606 O O . GLU A 1 196 ? 15.270 -19.996 -16.010 1.00 71.94 196 GLU A O 1
ATOM 1611 N N . LEU A 1 197 ? 15.793 -21.157 -17.863 1.00 74.25 197 LEU A N 1
ATOM 1612 C CA . LEU A 1 197 ? 17.225 -20.900 -17.838 1.00 74.25 197 LEU A CA 1
ATOM 1613 C C . LEU A 1 197 ? 17.685 -20.469 -19.227 1.00 74.25 197 LEU A C 1
ATOM 1615 O O . LEU A 1 197 ? 17.476 -21.186 -20.206 1.00 74.25 197 LEU A O 1
ATOM 1619 N N . GLN A 1 198 ? 18.363 -19.329 -19.285 1.00 67.94 198 GLN A N 1
ATOM 1620 C CA . GLN A 1 198 ? 19.038 -18.854 -20.480 1.00 67.94 198 GLN A CA 1
ATOM 1621 C C . GLN A 1 198 ? 20.542 -18.818 -20.229 1.00 67.94 198 GLN A C 1
ATOM 1623 O O . GLN A 1 198 ? 21.008 -18.266 -19.232 1.00 67.94 198 GLN A O 1
ATOM 1628 N N . ILE A 1 199 ? 21.302 -19.427 -21.136 1.00 71.50 199 ILE A N 1
ATOM 1629 C CA . ILE A 1 199 ? 22.763 -19.362 -21.137 1.00 71.50 199 ILE A CA 1
ATOM 1630 C C . ILE A 1 199 ? 23.151 -18.361 -22.218 1.00 71.50 199 ILE A C 1
ATOM 1632 O O . ILE A 1 199 ? 22.931 -18.608 -23.402 1.00 71.50 199 ILE A O 1
ATOM 1636 N N . ILE A 1 200 ? 23.710 -17.226 -21.804 1.00 69.56 200 ILE A N 1
ATOM 1637 C CA . ILE A 1 200 ? 24.125 -16.154 -22.709 1.00 69.56 200 ILE A CA 1
ATOM 1638 C C . ILE A 1 200 ? 25.644 -16.216 -22.857 1.00 69.56 200 ILE A C 1
ATOM 1640 O O . ILE A 1 200 ? 26.384 -16.075 -21.884 1.00 69.56 200 ILE A O 1
ATOM 1644 N N . THR A 1 201 ? 26.112 -16.435 -24.083 1.00 65.00 201 THR A N 1
ATOM 1645 C CA . THR A 1 201 ? 27.539 -16.493 -24.422 1.00 65.00 201 THR A CA 1
ATOM 1646 C C . THR A 1 201 ? 27.915 -15.358 -25.361 1.00 65.00 201 THR A C 1
ATOM 1648 O O . THR A 1 201 ? 27.168 -15.046 -26.287 1.00 65.00 201 THR A O 1
ATOM 1651 N N . GLY A 1 202 ? 29.106 -14.793 -25.194 1.00 62.84 202 GLY A N 1
ATOM 1652 C CA . GLY A 1 202 ? 29.681 -13.871 -26.166 1.00 62.84 202 GLY A CA 1
ATOM 1653 C C . GLY A 1 202 ? 31.029 -13.317 -25.713 1.00 62.84 202 GLY A C 1
ATOM 1654 O O . GLY A 1 202 ? 31.544 -13.726 -24.670 1.00 62.84 202 GLY A O 1
ATOM 1655 N N . PRO A 1 203 ? 31.647 -12.441 -26.519 1.00 53.81 203 PRO A N 1
ATOM 1656 C CA . PRO A 1 203 ? 32.967 -11.902 -26.215 1.00 53.81 203 PRO A CA 1
ATOM 1657 C C . PRO A 1 203 ? 32.932 -11.063 -24.927 1.00 53.81 203 PRO A C 1
ATOM 1659 O O . PRO A 1 203 ? 31.958 -10.347 -24.685 1.00 53.81 203 PRO A O 1
ATOM 1662 N N . ASN A 1 204 ? 34.005 -11.102 -24.124 1.00 46.53 204 ASN A N 1
ATOM 1663 C CA . ASN A 1 204 ? 34.213 -10.120 -23.049 1.00 46.53 204 ASN A CA 1
ATOM 1664 C C . ASN A 1 204 ? 34.097 -8.714 -23.669 1.00 46.53 204 ASN A C 1
ATOM 1666 O O . ASN A 1 204 ? 34.774 -8.451 -24.662 1.00 46.53 204 ASN A O 1
ATOM 1670 N N . MET A 1 205 ? 33.248 -7.844 -23.107 1.00 51.38 205 MET A N 1
ATOM 1671 C CA . MET A 1 205 ? 32.798 -6.540 -23.650 1.00 51.38 205 MET A CA 1
ATOM 1672 C C . MET A 1 205 ? 31.635 -6.545 -24.667 1.00 51.38 205 MET A C 1
ATOM 1674 O O . MET A 1 205 ? 31.290 -5.497 -25.203 1.00 51.38 205 MET A O 1
ATOM 1678 N N . GLY A 1 206 ? 30.963 -7.675 -24.909 1.00 52.66 206 GLY A N 1
ATOM 1679 C CA . GLY A 1 206 ? 29.733 -7.736 -25.720 1.00 52.66 206 GLY A CA 1
ATOM 1680 C C . GLY A 1 206 ? 28.461 -7.248 -25.008 1.00 52.66 206 GLY A C 1
ATOM 1681 O O . GLY A 1 206 ? 27.364 -7.520 -25.484 1.00 52.66 206 GLY A O 1
ATOM 1682 N N . GLY A 1 207 ? 28.594 -6.602 -23.844 1.00 54.53 207 GLY A N 1
ATOM 1683 C CA . GLY A 1 207 ? 27.473 -6.181 -22.993 1.00 54.53 207 GLY A CA 1
ATOM 1684 C C . GLY A 1 207 ? 26.845 -7.300 -22.152 1.00 54.53 207 GLY A C 1
ATOM 1685 O O . GLY A 1 207 ? 25.856 -7.058 -21.471 1.00 54.53 207 GLY A O 1
ATOM 1686 N N . ILE A 1 208 ? 27.402 -8.517 -22.185 1.00 52.75 208 ILE A N 1
ATOM 1687 C CA . ILE A 1 208 ? 26.761 -9.708 -21.603 1.00 52.75 208 ILE A CA 1
ATOM 1688 C C . ILE A 1 208 ? 26.894 -9.770 -20.082 1.00 52.75 208 ILE A C 1
ATOM 1690 O O . ILE A 1 208 ? 25.982 -10.269 -19.441 1.00 52.75 208 ILE A O 1
ATOM 1694 N N . CYS A 1 209 ? 27.988 -9.269 -19.505 1.00 52.62 209 CYS A N 1
ATOM 1695 C CA . CYS A 1 209 ? 28.209 -9.155 -18.062 1.00 52.62 209 CYS A CA 1
ATOM 1696 C C . CYS A 1 209 ? 29.614 -8.586 -17.858 1.00 52.62 209 CYS A C 1
ATOM 1698 O O . CYS A 1 209 ? 30.573 -9.349 -17.953 1.00 52.62 209 CYS A O 1
ATOM 1700 N N . ASP A 1 210 ? 29.758 -7.300 -17.542 1.00 43.66 210 ASP A N 1
ATOM 1701 C CA . ASP A 1 210 ? 31.001 -6.883 -16.885 1.00 43.66 210 ASP A CA 1
ATOM 1702 C C . ASP A 1 210 ? 30.927 -7.156 -15.366 1.00 43.66 210 ASP A C 1
ATOM 1704 O O . ASP A 1 210 ? 31.949 -7.510 -14.791 1.00 43.66 210 ASP A O 1
ATOM 1708 N N . GLU A 1 211 ? 29.743 -7.174 -14.717 1.00 47.81 211 GLU A N 1
ATOM 1709 C CA . GLU A 1 211 ? 29.625 -7.431 -13.259 1.00 47.81 211 GLU A CA 1
ATOM 1710 C C . GLU A 1 211 ? 28.243 -7.969 -12.775 1.00 47.81 211 GLU A C 1
ATOM 1712 O O . GLU A 1 211 ? 27.586 -7.340 -11.945 1.00 47.81 211 GLU A O 1
ATOM 1717 N N . SER A 1 212 ? 27.712 -9.110 -13.250 1.00 49.62 212 SER A N 1
ATOM 1718 C CA . SER A 1 212 ? 26.340 -9.528 -12.844 1.00 49.62 212 SER A CA 1
ATOM 1719 C C . SER A 1 212 ? 26.143 -11.029 -12.598 1.00 49.62 212 SER A C 1
ATOM 1721 O O . SER A 1 212 ? 25.538 -11.735 -13.390 1.00 49.62 212 SER A O 1
ATOM 1723 N N . PHE A 1 213 ? 26.558 -11.513 -11.423 1.00 53.31 213 PHE A N 1
ATOM 1724 C CA . PHE A 1 213 ? 26.112 -12.812 -10.875 1.00 53.31 213 PHE A CA 1
ATOM 1725 C C . PHE A 1 213 ? 25.363 -12.661 -9.540 1.00 53.31 213 PHE A C 1
ATOM 1727 O O . PHE A 1 213 ? 25.395 -13.550 -8.694 1.00 53.31 213 PHE A O 1
ATOM 1734 N N . GLY A 1 214 ? 24.764 -11.494 -9.280 1.00 52.53 214 GLY A N 1
ATOM 1735 C CA . GLY A 1 214 ? 24.137 -11.186 -7.987 1.00 52.53 214 GLY A CA 1
ATOM 1736 C C . GLY A 1 214 ? 25.129 -10.989 -6.830 1.00 52.53 214 GLY A C 1
ATOM 1737 O O . GLY A 1 214 ? 24.735 -10.476 -5.794 1.00 52.53 214 GLY A O 1
ATOM 1738 N N . ILE A 1 215 ? 26.418 -11.300 -7.014 1.00 59.84 215 ILE A N 1
ATOM 1739 C CA . ILE A 1 215 ? 27.486 -11.101 -6.018 1.00 59.84 215 ILE A CA 1
ATOM 1740 C C . ILE A 1 215 ? 27.590 -9.619 -5.631 1.00 59.84 215 ILE A C 1
ATOM 1742 O O . ILE A 1 215 ? 27.500 -9.281 -4.454 1.00 59.84 215 ILE A O 1
ATOM 1746 N N . HIS A 1 216 ? 27.671 -8.724 -6.617 1.00 55.28 216 HIS A N 1
ATOM 1747 C CA . HIS A 1 216 ? 27.732 -7.286 -6.353 1.00 55.28 216 HIS A CA 1
ATOM 1748 C C . HIS A 1 216 ? 26.443 -6.761 -5.700 1.00 55.28 216 HIS A C 1
ATOM 1750 O O . HIS A 1 216 ? 26.478 -5.925 -4.806 1.00 55.28 216 HIS A O 1
ATOM 1756 N N . VAL A 1 217 ? 25.288 -7.331 -6.064 1.00 56.88 217 VAL A N 1
ATOM 1757 C CA . VAL A 1 217 ? 24.000 -7.017 -5.425 1.00 56.88 217 VAL A CA 1
ATOM 1758 C C . VAL A 1 217 ? 23.987 -7.469 -3.961 1.00 56.88 217 VAL A C 1
ATOM 1760 O O . VAL A 1 217 ? 23.508 -6.732 -3.106 1.00 56.88 217 VAL A O 1
ATOM 1763 N N . THR A 1 218 ? 24.556 -8.635 -3.635 1.00 61.16 218 THR A N 1
ATOM 1764 C CA . THR A 1 218 ? 24.683 -9.094 -2.240 1.00 61.16 218 THR A CA 1
ATOM 1765 C C . THR A 1 218 ? 25.651 -8.239 -1.420 1.00 61.16 218 THR A C 1
ATOM 1767 O O . THR A 1 218 ? 25.398 -8.011 -0.238 1.00 61.16 218 THR A O 1
ATOM 1770 N N . GLU A 1 219 ? 26.713 -7.714 -2.040 1.00 62.94 219 GLU A N 1
ATOM 1771 C CA . GLU A 1 219 ? 27.626 -6.749 -1.413 1.00 62.94 219 GLU A CA 1
ATOM 1772 C C . GLU A 1 219 ? 26.915 -5.416 -1.133 1.00 62.94 219 GLU A C 1
ATOM 1774 O O . GLU A 1 219 ? 26.970 -4.914 -0.012 1.00 62.94 219 GLU A O 1
ATOM 1779 N N . LEU A 1 220 ? 26.167 -4.889 -2.109 1.00 60.38 220 LEU A N 1
ATOM 1780 C CA . LEU A 1 220 ? 25.358 -3.672 -1.958 1.00 60.38 220 LEU A CA 1
ATOM 1781 C C . LEU A 1 220 ? 24.237 -3.828 -0.917 1.00 60.38 220 LEU A C 1
ATOM 1783 O O . LEU A 1 220 ? 23.891 -2.868 -0.230 1.00 60.38 220 LEU A O 1
ATOM 1787 N N . ALA A 1 221 ? 23.693 -5.037 -0.766 1.00 63.09 221 ALA A N 1
ATOM 1788 C CA . ALA A 1 221 ? 22.669 -5.373 0.221 1.00 63.09 221 ALA A CA 1
ATOM 1789 C C . ALA A 1 221 ? 23.232 -5.698 1.623 1.00 63.09 221 ALA A C 1
ATOM 1791 O O . ALA A 1 221 ? 22.469 -6.119 2.493 1.00 63.09 221 ALA A O 1
ATOM 1792 N N . ASN A 1 222 ? 24.539 -5.512 1.865 1.00 72.94 222 ASN A N 1
ATOM 1793 C CA . ASN A 1 222 ? 25.210 -5.798 3.143 1.00 72.94 222 ASN A CA 1
ATOM 1794 C C . ASN A 1 222 ? 25.012 -7.240 3.651 1.00 72.94 222 ASN A C 1
ATOM 1796 O O . ASN A 1 222 ? 24.889 -7.483 4.857 1.00 72.94 222 ASN A O 1
ATOM 1800 N N . PHE A 1 223 ? 25.002 -8.223 2.748 1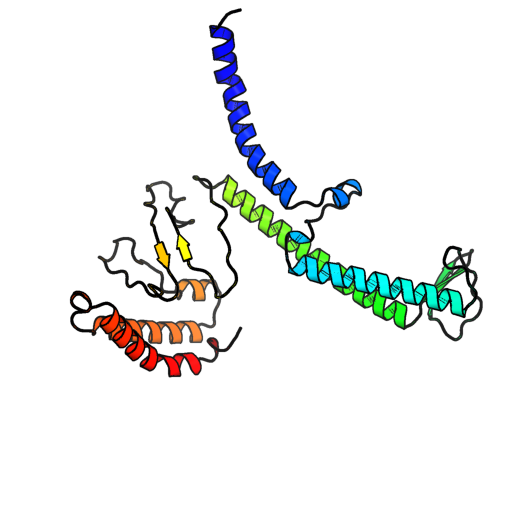.00 70.62 223 PHE A N 1
ATOM 1801 C CA . PHE A 1 223 ? 25.017 -9.623 3.168 1.00 70.62 223 PHE A CA 1
ATOM 1802 C C . PHE A 1 223 ? 26.326 -9.942 3.911 1.00 70.62 223 PHE A C 1
ATOM 1804 O O . PHE A 1 223 ? 27.370 -9.356 3.613 1.00 70.62 223 PHE A O 1
ATOM 1811 N N . PRO A 1 224 ? 26.319 -10.891 4.864 1.00 81.50 224 PRO A N 1
ATOM 1812 C CA . PRO A 1 224 ? 27.536 -11.292 5.559 1.00 81.50 224 PRO A CA 1
ATOM 1813 C C . PRO A 1 224 ? 28.626 -11.722 4.570 1.00 81.50 224 PRO A C 1
ATOM 1815 O O . PRO A 1 224 ? 28.385 -12.589 3.732 1.00 81.50 224 PRO A O 1
ATOM 1818 N N . GLU A 1 225 ? 29.845 -11.184 4.702 1.00 78.75 225 GLU A N 1
ATOM 1819 C CA . GLU A 1 225 ? 30.953 -11.474 3.771 1.00 78.75 225 GLU A CA 1
ATOM 1820 C C . GLU A 1 225 ? 31.211 -12.974 3.574 1.00 78.75 225 GLU A C 1
ATOM 1822 O O . GLU A 1 225 ? 31.636 -13.408 2.505 1.00 78.75 225 GLU A O 1
ATOM 1827 N N . ILE A 1 226 ? 30.983 -13.770 4.621 1.00 79.69 226 ILE A N 1
ATOM 1828 C CA . ILE A 1 226 ? 31.150 -15.225 4.585 1.00 79.69 226 ILE A CA 1
ATOM 1829 C C . ILE A 1 226 ? 30.138 -15.848 3.614 1.00 79.69 226 ILE A C 1
ATOM 1831 O O . ILE A 1 226 ? 30.525 -16.672 2.790 1.00 79.69 226 ILE A O 1
ATOM 1835 N N . ALA A 1 227 ? 28.878 -15.402 3.647 1.00 75.06 227 ALA A N 1
ATOM 1836 C CA . ALA A 1 227 ? 27.828 -15.876 2.748 1.00 75.06 227 ALA A CA 1
ATOM 1837 C C . ALA A 1 227 ? 28.132 -15.505 1.288 1.00 75.06 227 ALA A C 1
ATOM 1839 O O . ALA A 1 227 ? 28.002 -16.342 0.394 1.00 75.06 227 ALA A O 1
ATOM 1840 N N . VAL A 1 228 ? 28.612 -14.278 1.056 1.00 72.00 228 VAL A N 1
ATOM 1841 C CA . VAL A 1 228 ? 29.019 -13.810 -0.278 1.00 72.00 228 VAL A CA 1
ATOM 1842 C C . VAL A 1 228 ? 30.180 -14.656 -0.812 1.00 72.00 228 VAL A C 1
ATOM 1844 O O . VAL A 1 228 ? 30.106 -15.177 -1.924 1.00 72.00 228 VAL A O 1
ATOM 1847 N N . LYS A 1 229 ? 31.230 -14.884 -0.009 1.00 77.62 229 LYS A N 1
ATOM 1848 C CA . LYS A 1 229 ? 32.393 -15.707 -0.397 1.00 77.62 229 LYS A CA 1
ATOM 1849 C C . LYS A 1 229 ? 32.015 -17.160 -0.696 1.00 77.62 229 LYS A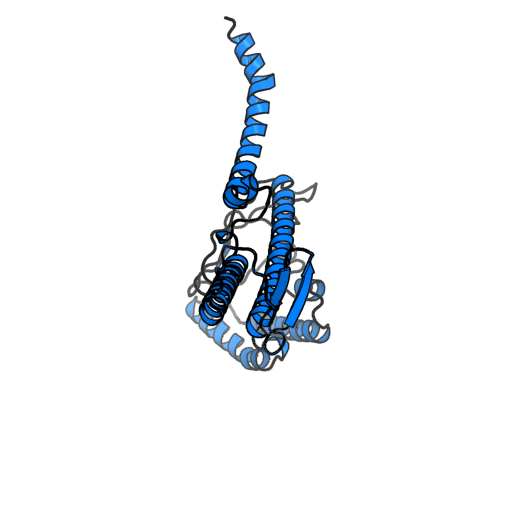 C 1
ATOM 1851 O O . LYS A 1 229 ? 32.493 -17.714 -1.686 1.00 77.62 229 LYS A O 1
ATOM 1856 N N . GLU A 1 230 ? 31.162 -17.774 0.122 1.00 78.00 230 GLU A N 1
ATOM 1857 C CA . GLU A 1 230 ? 30.672 -19.140 -0.110 1.00 78.00 230 GLU A CA 1
ATOM 1858 C C . GLU A 1 230 ? 29.844 -19.235 -1.399 1.00 78.00 230 GLU A C 1
ATOM 1860 O O . GLU A 1 230 ? 30.076 -20.134 -2.214 1.00 78.00 230 GLU A O 1
ATOM 1865 N N . GLY A 1 231 ? 28.950 -18.270 -1.638 1.00 72.31 231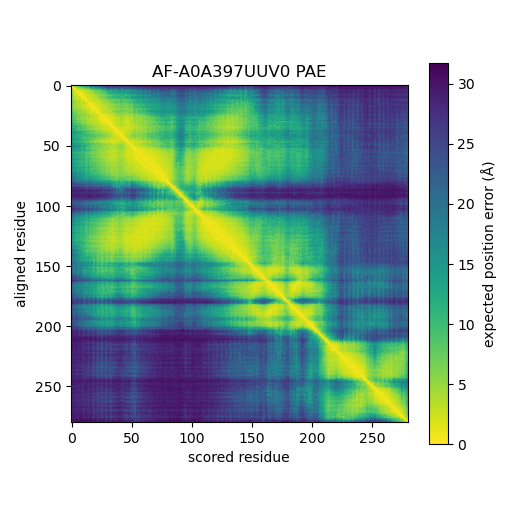 GLY A N 1
ATOM 1866 C CA . GLY A 1 231 ? 28.168 -18.175 -2.872 1.00 72.31 231 GLY A CA 1
ATOM 1867 C C . GLY A 1 231 ? 29.045 -18.045 -4.120 1.00 72.31 231 GLY A C 1
ATOM 1868 O O . GLY A 1 231 ? 28.853 -18.782 -5.087 1.00 72.31 231 GLY A O 1
ATOM 1869 N N . VAL A 1 232 ? 30.072 -17.188 -4.077 1.00 72.81 232 VAL A N 1
ATOM 1870 C CA . VAL A 1 232 ? 31.036 -16.997 -5.179 1.00 72.81 232 VAL A CA 1
ATOM 1871 C C . VAL A 1 232 ? 31.731 -18.308 -5.551 1.00 72.81 232 VAL A C 1
ATOM 1873 O O . VAL A 1 232 ? 31.904 -18.603 -6.734 1.00 72.81 232 VAL A O 1
ATOM 1876 N N . ILE A 1 233 ? 32.145 -19.103 -4.560 1.00 77.31 233 ILE A N 1
ATOM 1877 C CA . ILE A 1 233 ? 32.825 -20.384 -4.798 1.00 77.31 233 ILE A CA 1
ATOM 1878 C C . ILE A 1 233 ? 31.881 -21.368 -5.491 1.00 77.31 233 ILE A C 1
ATOM 1880 O O . ILE A 1 233 ? 32.281 -22.008 -6.463 1.00 77.31 233 ILE A O 1
ATOM 1884 N N . ILE A 1 234 ? 30.635 -21.466 -5.023 1.00 74.19 234 ILE A N 1
ATOM 1885 C CA . ILE A 1 234 ? 29.626 -22.360 -5.604 1.00 74.19 234 ILE A CA 1
ATOM 1886 C C . ILE A 1 234 ? 29.316 -21.955 -7.048 1.00 74.19 234 ILE A C 1
ATOM 1888 O O . ILE A 1 234 ? 29.341 -22.812 -7.927 1.00 74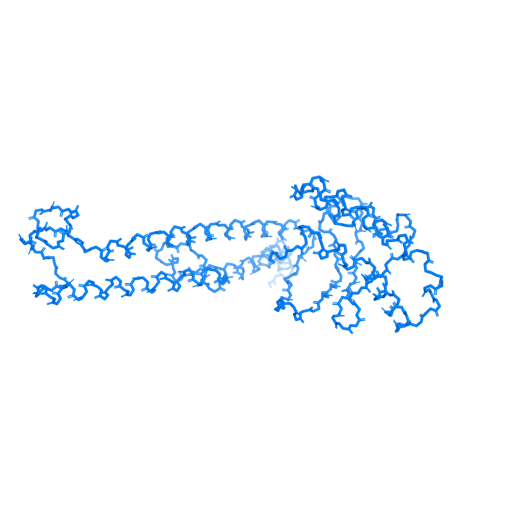.19 234 ILE A O 1
ATOM 1892 N N . ILE A 1 235 ? 29.101 -20.661 -7.312 1.00 71.00 235 ILE A N 1
ATOM 1893 C CA . ILE A 1 235 ? 28.834 -20.142 -8.662 1.00 71.00 235 ILE A CA 1
ATOM 1894 C C . ILE A 1 235 ? 30.007 -20.447 -9.597 1.00 71.00 235 ILE A C 1
ATOM 1896 O O . ILE A 1 235 ? 29.803 -20.956 -10.695 1.00 71.00 235 ILE A O 1
ATOM 1900 N N . LYS A 1 236 ? 31.249 -20.203 -9.160 1.00 72.75 236 LYS A N 1
ATOM 1901 C CA . LYS A 1 236 ? 32.440 -20.500 -9.971 1.00 72.75 236 LYS A CA 1
ATOM 1902 C C . LYS A 1 236 ? 32.585 -21.990 -10.276 1.00 72.75 236 LYS A C 1
ATOM 1904 O O . LYS A 1 236 ? 32.945 -22.332 -11.396 1.00 72.75 236 LYS A O 1
ATOM 1909 N N . GLN A 1 237 ? 32.309 -22.865 -9.307 1.00 75.81 237 GLN A N 1
ATOM 1910 C CA . GLN A 1 237 ? 32.337 -24.318 -9.512 1.00 75.81 237 GLN A CA 1
ATOM 1911 C C . GLN A 1 237 ? 31.245 -24.769 -10.487 1.00 75.81 237 GLN A C 1
ATOM 1913 O O . GLN A 1 237 ? 31.532 -25.516 -11.416 1.00 75.81 237 GLN A O 1
ATOM 1918 N N . PHE A 1 238 ? 30.029 -24.249 -10.334 1.00 73.75 238 PHE A N 1
ATOM 1919 C CA . PHE A 1 238 ? 28.912 -24.534 -11.230 1.00 73.75 238 PHE A CA 1
ATOM 1920 C C . PHE A 1 238 ? 29.196 -24.092 -12.672 1.00 73.75 238 PHE A C 1
ATOM 1922 O O . PHE A 1 238 ? 29.014 -24.872 -13.603 1.00 73.75 238 PHE A O 1
ATOM 1929 N N . LEU A 1 239 ? 29.703 -22.870 -12.864 1.00 68.44 239 LEU A N 1
ATOM 1930 C CA . LEU A 1 239 ? 30.087 -22.366 -14.187 1.00 68.44 239 LEU A CA 1
ATOM 1931 C C . LEU A 1 239 ? 31.228 -23.179 -14.798 1.00 68.44 239 LEU A C 1
ATOM 1933 O O . LEU A 1 239 ? 31.226 -23.419 -16.002 1.00 68.44 239 LEU A O 1
ATOM 1937 N N . TRP A 1 240 ? 32.187 -23.614 -13.979 1.00 74.25 240 TRP A N 1
ATOM 1938 C CA . TRP A 1 240 ? 33.265 -24.481 -14.440 1.00 74.25 240 TRP A CA 1
ATOM 1939 C C . TRP A 1 240 ? 32.726 -25.840 -14.901 1.00 74.25 240 TRP A C 1
ATOM 1941 O O . TRP A 1 240 ? 33.063 -26.269 -15.998 1.00 74.25 240 TRP A O 1
ATOM 1951 N N . ASP A 1 241 ? 31.831 -26.472 -14.138 1.00 76.31 241 ASP A N 1
ATOM 1952 C CA . ASP A 1 241 ? 31.199 -27.742 -14.523 1.00 76.31 241 ASP A CA 1
ATOM 1953 C C . ASP A 1 241 ? 30.367 -27.611 -15.808 1.00 76.31 241 ASP A C 1
ATOM 1955 O O . ASP A 1 241 ? 30.419 -28.490 -16.668 1.00 76.31 241 ASP A O 1
ATOM 1959 N N . ILE A 1 242 ? 29.642 -26.499 -15.982 1.00 68.56 242 ILE A N 1
ATOM 1960 C CA . ILE A 1 242 ? 28.915 -26.212 -17.226 1.00 68.56 242 ILE A CA 1
ATOM 1961 C C . ILE A 1 242 ? 29.889 -26.033 -18.390 1.00 68.56 242 ILE A C 1
ATOM 1963 O O . ILE A 1 242 ? 29.695 -26.648 -19.435 1.00 68.56 242 ILE A O 1
ATOM 1967 N N . ALA A 1 243 ? 30.953 -25.246 -18.216 1.00 68.19 243 ALA A N 1
ATOM 1968 C CA . ALA A 1 243 ? 31.939 -24.992 -19.266 1.00 68.19 243 ALA A CA 1
ATOM 1969 C C . ALA A 1 243 ? 32.704 -26.256 -19.697 1.00 68.19 243 ALA A C 1
ATOM 1971 O O . ALA A 1 243 ? 33.180 -26.328 -20.827 1.00 68.19 243 ALA A O 1
ATOM 1972 N N . GLN A 1 244 ? 32.811 -27.257 -18.819 1.00 72.81 244 GLN A N 1
ATOM 1973 C CA . GLN A 1 244 ? 33.395 -28.566 -19.132 1.00 72.81 244 GLN A CA 1
ATOM 1974 C C . GLN A 1 244 ? 32.420 -29.516 -19.842 1.00 72.81 244 GLN A C 1
ATOM 1976 O O . GLN A 1 244 ? 32.795 -30.647 -20.151 1.00 72.81 244 GLN A O 1
ATOM 1981 N N . THR A 1 245 ? 31.181 -29.095 -20.111 1.00 65.38 245 THR A N 1
ATOM 1982 C CA . THR A 1 245 ? 30.206 -29.920 -20.830 1.00 65.38 245 THR A CA 1
ATOM 1983 C C . THR A 1 245 ? 30.578 -29.965 -22.314 1.00 65.38 245 THR A C 1
ATOM 1985 O O . THR A 1 245 ? 30.536 -28.928 -22.982 1.00 65.38 245 THR A O 1
ATOM 1988 N N . PRO A 1 246 ? 30.953 -31.135 -22.860 1.00 61.53 246 PRO A N 1
ATOM 1989 C CA . PRO A 1 246 ? 31.347 -31.230 -24.256 1.00 61.53 246 PRO A CA 1
ATOM 1990 C C . PRO A 1 246 ? 30.137 -30.996 -25.167 1.00 61.53 246 PRO A C 1
ATOM 1992 O O . PRO A 1 246 ? 29.099 -31.621 -24.991 1.00 61.53 246 PRO A O 1
ATOM 1995 N N . GLU A 1 247 ? 30.306 -30.105 -26.145 1.00 63.38 247 GLU A N 1
ATOM 1996 C CA . GLU A 1 247 ? 29.372 -29.849 -27.250 1.00 63.38 247 GLU A CA 1
ATOM 1997 C C . GLU A 1 247 ? 27.930 -29.463 -26.858 1.00 63.38 247 GLU A C 1
ATOM 1999 O O . GLU A 1 247 ? 26.968 -29.958 -27.439 1.00 63.38 247 GLU A O 1
ATOM 2004 N N . ILE A 1 248 ? 27.751 -28.508 -25.936 1.00 62.34 248 ILE A N 1
ATOM 2005 C CA . ILE A 1 248 ? 26.424 -27.907 -25.661 1.00 62.34 248 ILE A CA 1
ATOM 2006 C C . ILE A 1 248 ? 25.734 -27.439 -26.960 1.00 62.34 248 ILE A C 1
ATOM 2008 O O . ILE A 1 248 ? 24.523 -27.585 -27.109 1.00 62.34 248 ILE A O 1
ATOM 2012 N N . GLU A 1 249 ? 26.506 -26.925 -27.921 1.00 59.66 249 GLU A N 1
ATOM 2013 C CA . GLU A 1 249 ? 26.012 -26.423 -29.211 1.00 59.66 249 GLU A CA 1
ATOM 2014 C C . GLU A 1 249 ? 25.422 -27.513 -30.128 1.00 59.66 249 GLU A C 1
ATOM 2016 O O . GLU A 1 249 ? 24.652 -27.188 -31.032 1.00 59.66 249 GLU A O 1
ATOM 2021 N N . SER A 1 250 ? 25.753 -28.796 -29.917 1.00 66.69 250 SER A N 1
ATOM 2022 C CA . SER A 1 250 ? 25.252 -29.923 -30.726 1.00 66.69 250 SER A CA 1
ATOM 2023 C C . SER A 1 250 ? 24.121 -30.712 -30.047 1.00 66.69 250 SER A C 1
ATOM 2025 O O . SER A 1 250 ? 23.518 -31.595 -30.667 1.00 66.69 250 SER A O 1
ATOM 2027 N N . MET A 1 251 ? 23.794 -30.394 -28.790 1.00 69.69 251 MET A N 1
ATOM 2028 C CA . MET A 1 251 ? 22.779 -31.102 -28.010 1.00 69.69 251 MET A CA 1
ATOM 2029 C C . MET A 1 251 ? 21.358 -30.603 -28.301 1.00 69.69 251 MET A C 1
ATOM 2031 O O . MET A 1 251 ? 21.109 -29.423 -28.538 1.00 69.69 251 MET A O 1
ATOM 2035 N N . ASN A 1 252 ? 20.383 -31.515 -28.244 1.00 74.50 252 ASN A N 1
ATOM 2036 C CA . ASN A 1 252 ? 18.970 -31.139 -28.300 1.00 74.50 252 ASN A CA 1
ATOM 2037 C C . ASN A 1 252 ? 18.482 -30.622 -26.931 1.00 74.50 252 ASN A C 1
ATOM 2039 O O . ASN A 1 252 ? 19.064 -30.938 -25.894 1.00 74.50 252 ASN A O 1
ATOM 2043 N N . TYR A 1 253 ? 17.375 -29.872 -26.933 1.00 68.06 253 TYR A N 1
ATOM 2044 C CA . TYR A 1 253 ? 16.804 -29.242 -25.736 1.00 68.06 253 TYR A CA 1
ATOM 2045 C C . TYR A 1 253 ? 16.604 -30.215 -24.556 1.00 68.06 253 TYR A C 1
ATOM 2047 O O . TYR A 1 253 ? 16.968 -29.885 -23.432 1.00 68.06 253 TYR A O 1
ATOM 2055 N N . ASN A 1 254 ? 16.092 -31.428 -24.801 1.00 73.38 254 ASN A N 1
ATOM 2056 C CA . ASN A 1 254 ? 15.854 -32.407 -23.734 1.00 73.38 254 ASN A CA 1
ATOM 2057 C C . ASN A 1 254 ? 17.166 -32.928 -23.132 1.00 73.38 254 ASN A C 1
ATOM 2059 O O . ASN A 1 254 ? 17.278 -33.037 -21.919 1.00 73.38 254 ASN A O 1
ATOM 2063 N N . SER A 1 255 ? 18.181 -33.187 -23.958 1.00 72.75 255 SER A N 1
ATOM 2064 C CA . SER A 1 255 ? 19.497 -33.627 -23.481 1.00 72.75 255 SER A CA 1
ATOM 2065 C C . SER A 1 255 ? 20.223 -32.537 -22.690 1.00 72.75 255 SER A C 1
ATOM 2067 O O . SER A 1 255 ? 20.884 -32.836 -21.699 1.00 72.75 255 SER A O 1
ATOM 2069 N N . ILE A 1 256 ? 20.063 -31.271 -23.090 1.00 71.19 256 ILE A N 1
ATOM 2070 C CA . ILE A 1 256 ? 20.567 -30.121 -22.329 1.00 71.19 256 ILE A CA 1
ATOM 2071 C C . ILE A 1 256 ? 19.842 -30.023 -20.983 1.00 71.19 256 ILE A C 1
ATOM 2073 O O . ILE A 1 256 ? 20.488 -29.841 -19.953 1.00 71.19 256 ILE A O 1
ATOM 2077 N N . LEU A 1 257 ? 18.514 -30.180 -20.973 1.00 69.56 257 LEU A N 1
ATOM 2078 C CA . LEU A 1 257 ? 17.708 -30.128 -19.756 1.00 69.56 257 LEU A CA 1
ATOM 2079 C C . LEU A 1 257 ? 18.083 -31.247 -18.775 1.00 69.56 257 LEU A C 1
ATOM 2081 O O . LEU A 1 257 ? 18.272 -30.965 -17.594 1.00 69.56 257 LEU A O 1
ATOM 2085 N N . ASP A 1 258 ? 18.249 -32.480 -19.257 1.00 76.62 258 ASP A N 1
ATOM 2086 C CA . ASP A 1 258 ? 18.668 -33.627 -18.444 1.00 76.62 258 ASP A CA 1
ATOM 2087 C C . ASP A 1 258 ? 20.058 -33.397 -17.833 1.00 76.62 258 ASP A C 1
ATOM 2089 O O . ASP A 1 258 ? 20.268 -33.624 -16.640 1.00 76.62 258 ASP A O 1
ATOM 2093 N N . HIS A 1 259 ? 20.998 -32.868 -18.621 1.00 74.50 259 HIS A N 1
ATOM 2094 C CA . HIS A 1 259 ? 22.343 -32.545 -18.143 1.00 74.50 259 HIS A CA 1
ATOM 2095 C C . HIS A 1 259 ? 22.336 -31.407 -17.117 1.00 74.50 259 HIS A C 1
ATOM 2097 O O . HIS A 1 259 ? 22.978 -31.499 -16.072 1.00 74.50 259 HIS A O 1
ATOM 2103 N N . ILE A 1 260 ? 21.559 -30.346 -17.354 1.00 70.75 260 ILE A N 1
ATOM 2104 C CA . ILE A 1 260 ? 21.377 -29.257 -16.385 1.00 70.75 260 ILE A CA 1
ATOM 2105 C C . ILE A 1 260 ? 20.750 -29.789 -15.097 1.00 70.75 260 ILE A C 1
ATOM 2107 O O . ILE A 1 260 ? 21.163 -29.378 -14.015 1.00 70.75 260 ILE A O 1
ATOM 2111 N N . GLN A 1 261 ? 19.777 -30.699 -15.180 1.00 74.62 261 GLN A N 1
ATOM 2112 C CA . GLN A 1 261 ? 19.189 -31.336 -14.002 1.00 74.62 261 GLN A CA 1
ATOM 2113 C C . GLN A 1 261 ? 20.214 -32.187 -13.246 1.00 74.62 261 GLN A C 1
ATOM 2115 O O . GLN A 1 261 ? 20.259 -32.119 -12.017 1.00 74.62 261 GLN A O 1
ATOM 2120 N N . GLU A 1 262 ? 21.084 -32.918 -13.948 1.00 79.62 262 GLU A N 1
ATOM 2121 C CA . GLU A 1 262 ? 22.182 -33.669 -13.330 1.00 79.62 262 GLU A CA 1
ATOM 2122 C C . GLU A 1 262 ? 23.160 -32.733 -12.604 1.00 79.62 262 GLU A C 1
ATOM 2124 O O . GLU A 1 262 ? 23.482 -32.946 -11.431 1.00 79.62 262 GLU A O 1
ATOM 2129 N N . VAL A 1 263 ? 23.607 -31.664 -13.272 1.00 74.31 263 VAL A N 1
ATOM 2130 C CA . VAL A 1 263 ? 24.505 -30.665 -12.679 1.00 74.31 263 VAL A CA 1
ATOM 2131 C C . VAL A 1 263 ? 23.821 -29.987 -11.493 1.00 74.31 263 VAL A C 1
ATOM 2133 O O . VAL A 1 263 ? 24.410 -29.913 -10.419 1.00 74.31 263 VAL A O 1
ATOM 2136 N N . LYS A 1 264 ? 22.557 -29.570 -11.621 1.00 71.12 264 LYS A N 1
ATOM 2137 C CA . LYS A 1 264 ? 21.767 -28.988 -10.525 1.00 71.12 264 LYS A CA 1
ATOM 2138 C C . LYS A 1 264 ? 21.689 -29.937 -9.327 1.00 71.12 264 LYS A C 1
ATOM 2140 O O . LYS A 1 264 ? 21.900 -29.495 -8.199 1.00 71.12 264 LYS A O 1
ATOM 2145 N N . GLY A 1 265 ? 21.485 -31.233 -9.564 1.00 78.12 265 GLY A N 1
ATOM 2146 C CA . GLY A 1 265 ? 21.483 -32.264 -8.525 1.00 78.12 265 GLY A CA 1
ATOM 2147 C C . GLY A 1 265 ? 22.784 -32.317 -7.715 1.00 78.12 265 GLY A C 1
ATOM 2148 O O . GLY A 1 265 ? 22.734 -32.480 -6.497 1.00 78.12 265 GLY A O 1
ATOM 2149 N N . LYS A 1 266 ? 23.948 -32.078 -8.343 1.00 80.44 266 LYS A N 1
ATOM 2150 C CA . LYS A 1 266 ? 25.262 -32.035 -7.656 1.00 80.44 266 LYS A CA 1
ATOM 2151 C C . LYS A 1 266 ? 25.374 -30.891 -6.646 1.00 80.44 266 LYS A C 1
ATOM 2153 O O . LYS A 1 266 ? 26.111 -31.000 -5.665 1.00 80.44 266 LYS A O 1
ATOM 2158 N N . TYR A 1 267 ? 24.659 -29.793 -6.881 1.00 75.94 267 TYR A N 1
ATOM 2159 C CA . TYR A 1 267 ? 24.692 -28.601 -6.031 1.00 75.94 267 TYR A CA 1
ATOM 2160 C C . TYR A 1 267 ? 23.478 -28.488 -5.106 1.00 75.94 267 TYR A C 1
ATOM 2162 O O . TYR A 1 267 ? 23.529 -27.729 -4.141 1.00 75.94 267 TYR A O 1
ATOM 2170 N N . GLN A 1 268 ? 22.424 -29.270 -5.339 1.00 75.75 268 GLN A N 1
ATOM 2171 C CA . GLN A 1 268 ? 21.175 -29.206 -4.587 1.00 75.75 268 GLN A CA 1
ATOM 2172 C C . GLN A 1 268 ? 21.372 -29.448 -3.084 1.00 75.75 268 GLN A C 1
ATOM 2174 O O . GLN A 1 268 ? 20.939 -28.636 -2.273 1.00 75.75 268 GLN A O 1
ATOM 2179 N N . GLU A 1 269 ? 22.136 -30.471 -2.701 1.00 75.06 269 GLU A N 1
ATOM 2180 C CA . GLU A 1 269 ? 22.440 -30.746 -1.288 1.00 75.06 269 GLU A CA 1
ATOM 2181 C C . GLU A 1 269 ? 23.248 -29.608 -0.629 1.00 75.06 269 GLU A C 1
ATOM 2183 O O . GLU A 1 269 ? 23.062 -29.306 0.552 1.00 75.06 269 GLU A O 1
ATOM 2188 N N . LYS A 1 270 ? 24.132 -28.939 -1.387 1.00 71.00 270 LYS A N 1
ATOM 2189 C CA . LYS A 1 270 ? 24.900 -27.777 -0.902 1.00 71.00 270 LYS A CA 1
ATOM 2190 C C . LYS A 1 270 ? 24.002 -26.553 -0.708 1.00 71.00 270 LYS A C 1
ATOM 2192 O O . LYS A 1 270 ? 24.191 -25.827 0.262 1.00 71.00 270 LYS A O 1
ATOM 2197 N N . ILE A 1 271 ? 23.032 -26.347 -1.600 1.00 66.69 271 ILE A N 1
ATOM 2198 C CA . ILE A 1 271 ? 22.044 -25.265 -1.511 1.00 66.69 271 ILE A CA 1
ATOM 2199 C C . ILE A 1 271 ? 21.106 -25.504 -0.319 1.00 66.69 271 ILE A C 1
ATOM 2201 O O . ILE A 1 271 ? 20.934 -24.618 0.508 1.00 66.69 271 ILE A O 1
ATOM 2205 N N . GLU A 1 272 ? 20.568 -26.714 -0.154 1.00 70.19 272 GLU A N 1
ATOM 2206 C CA . GLU A 1 272 ? 19.645 -27.065 0.942 1.00 70.19 272 GLU A CA 1
ATOM 2207 C C . GLU A 1 272 ? 20.311 -27.020 2.333 1.00 70.19 272 GLU A C 1
ATOM 2209 O O . GLU A 1 272 ? 19.680 -26.722 3.358 1.00 70.19 272 GLU A O 1
ATOM 2214 N N . ARG A 1 273 ? 21.617 -27.305 2.394 1.00 69.50 273 ARG A N 1
ATOM 2215 C CA . ARG A 1 273 ? 22.416 -27.170 3.620 1.00 69.50 273 ARG A CA 1
ATOM 2216 C C . ARG A 1 273 ? 22.866 -25.743 3.899 1.00 69.50 273 ARG A C 1
ATOM 2218 O O . ARG A 1 273 ? 23.291 -25.491 5.026 1.00 69.50 273 ARG A O 1
ATOM 2225 N N . ASN A 1 274 ? 22.776 -24.838 2.927 1.00 64.44 274 ASN A N 1
ATOM 2226 C CA . ASN A 1 274 ? 23.186 -23.458 3.110 1.00 64.44 274 ASN A CA 1
ATOM 2227 C C . ASN A 1 274 ? 22.241 -22.774 4.124 1.00 64.44 274 ASN A C 1
ATOM 2229 O O . ASN A 1 274 ? 21.037 -22.683 3.865 1.00 64.44 274 ASN A O 1
ATOM 2233 N N . PRO A 1 275 ? 22.754 -22.287 5.273 1.00 65.94 275 PRO A N 1
ATOM 2234 C CA . PRO A 1 275 ? 21.941 -21.626 6.296 1.00 65.94 275 PRO A CA 1
ATOM 2235 C C . PRO A 1 275 ? 21.184 -20.401 5.772 1.00 65.94 275 PRO A C 1
ATOM 2237 O O . PRO A 1 275 ? 20.148 -20.050 6.325 1.00 65.94 275 PRO A O 1
ATOM 2240 N N . TRP A 1 276 ? 21.697 -19.779 4.708 1.00 61.12 276 TRP A N 1
ATOM 2241 C CA . TRP A 1 276 ? 21.173 -18.564 4.087 1.00 61.12 276 TRP A CA 1
ATOM 2242 C C . TRP A 1 276 ? 20.133 -18.836 2.991 1.00 61.12 276 TRP A C 1
ATOM 2244 O O . TRP A 1 276 ? 19.487 -17.904 2.527 1.00 61.12 276 TRP A O 1
ATOM 2254 N N . CYS A 1 277 ? 19.964 -20.095 2.567 1.00 56.16 277 CYS A N 1
ATOM 2255 C CA . CYS A 1 277 ? 18.978 -20.501 1.557 1.00 56.16 277 CYS A CA 1
ATOM 2256 C C . CYS A 1 277 ? 17.708 -21.117 2.167 1.00 56.16 277 CYS A C 1
ATOM 2258 O O . CYS A 1 277 ? 16.835 -21.571 1.428 1.00 56.16 277 CYS A O 1
ATOM 2260 N N . ARG A 1 278 ? 17.602 -21.170 3.500 1.00 51.25 278 ARG A N 1
ATOM 2261 C CA . ARG A 1 278 ? 16.406 -21.665 4.190 1.00 51.25 278 ARG A CA 1
ATOM 2262 C C . ARG A 1 278 ? 15.404 -20.526 4.354 1.00 51.25 278 ARG A C 1
ATOM 2264 O O . ARG A 1 278 ? 15.739 -19.532 4.982 1.00 51.25 278 ARG A O 1
ATOM 2271 N N . GLU A 1 279 ? 14.229 -20.724 3.755 1.00 41.72 279 GLU A N 1
ATOM 2272 C CA . GLU A 1 279 ? 12.961 -19.990 3.911 1.00 41.72 279 GLU A CA 1
ATOM 2273 C C . GLU A 1 279 ? 13.045 -18.604 4.585 1.00 41.72 279 GLU A C 1
ATOM 2275 O O . GLU A 1 279 ? 13.072 -18.488 5.812 1.00 41.72 279 GLU A O 1
ATOM 2280 N N . LEU A 1 280 ? 13.004 -17.566 3.739 1.00 35.31 280 LEU A N 1
ATOM 2281 C CA . LEU A 1 280 ? 12.164 -16.384 3.966 1.00 35.31 280 LEU A CA 1
ATOM 2282 C C . LEU A 1 280 ? 10.760 -16.665 3.418 1.00 35.31 280 LEU A C 1
ATOM 2284 O O . LEU A 1 280 ? 10.681 -17.210 2.288 1.00 35.31 280 LEU A O 1
#

Sequence (280 aa):
MDDTLRDLIEEIFLNKLKEHNDQLEKFKELVETTVDFEAAEHHHYVLKVDFNDELKVIKEKLDKTIREMNKEHQMVGRKLGLDTKKKLHFENKKLMDILATQRTGVFFTTRKLKELSSEFLSESEHYDDVQSSLVKEDINISDVSVRASTSYIRPKMMDKGEGHVILKNARHPCLEIQDDGSFIPIDDELIRGQNELQIITGPNMGGICDESFGIHVTELANFPEIAVKEGVIIIKQFLWDIAQTPEIESMNYNSILDHIQEVKGKYQEKIERNPWCREL

Organism: NCBI:txid44941

pLDDT: mean 76.89, std 12.25, range [35.31, 95.69]

Secondary structure (DSSP, 8-state):
--HHHHHHHIIIIIHHHHHHHHHHHHHHHHHHHHB-HHHHHTT---B-GGG-HHHHHHHHHHHHHHHHHHHHHHHHHHHHT--TTS------TTSSEEEEEETTEEEEE-HHHHHHHHHHHHHHHHHHHHHHHHHHHHHHHHHHHHH-SS---------TTT--EEEEEE--TTTTT-TT-----EEEEE-TTT-S-------TTSSS-SS-SSHHHHHHTT--HHHHHHHHHHHHHHHHHHHTSTTGGG--HHHHHHHHHHHHHHHHHHHHH-TTSS--